Protein AF-A0A2E6T8H7-F1 (afdb_monomer_lite)

Secondary structure (DSSP, 8-state):
-----------------------EEEE-THHHHT-PPPSS-------EEEEESTTS-EEEEEEEEEE-TTT--EEEEEEEEEEETTEEEEEEEEEETTTTEEEEEEE-GGG-EEEES--SEE-EEEETT-EEEEEEEETTEEEEEEEEEEE--SSTTS-EEEEEEEE-TT--EEEEEEEEEETTTEEEEEEE-

Foldseek 3Di:
DDDDDDDDDDDDDPPPPPCPPFQKDFAEPCLQQLDAFDPDQDHDDDFHFDQFEPVSQKTKGDQDWDQDPPPRDTDTWIWMWGQDPVGIKIWTWDQADVNQATATQWIPPPNIKGKFRGHDGTGGIDTAQDKDWTWIDINNWIKIKIKTWPDDDNDNQDKTWIWIWIAGPVRHTDWIKIWITGRSRNTHDIDTD

pLDDT: mean 90.04, std 16.28, range [39.25, 98.81]

Radius of gyration: 22.39 Å; chains: 1; bounding box: 41×48×88 Å

Sequence (193 aa):
MGRSSVIILSLLILIFSNTNGFCERFIPLELFTGGEIRDDNEIRFTIANKVFGSKKRKKITGPENWTNPINGKNIKVYRRTRAGQSGLKTQLFTITNNGQCMGRVWDSRRGGKLIENGCKFPLGIWKKNEKRTFLGSSGGKPRKIEIKILKLGKKNNSKLIFNWKLYDASDKLIDNNDYTFSPGKAMSALIDR

Structure (mmCIF, N/CA/C/O backbone):
data_AF-A0A2E6T8H7-F1
#
_entry.id   AF-A0A2E6T8H7-F1
#
loop_
_atom_site.group_PDB
_atom_site.id
_atom_site.type_symbol
_atom_site.label_atom_id
_atom_site.label_alt_id
_atom_site.label_comp_id
_atom_site.label_asym_id
_atom_site.label_entity_id
_atom_site.label_seq_id
_atom_site.pdbx_PDB_ins_code
_atom_site.Cartn_x
_atom_site.Cartn_y
_atom_site.Cartn_z
_atom_site.occupancy
_atom_site.B_iso_or_equiv
_atom_site.auth_seq_id
_atom_site.auth_comp_id
_atom_site.auth_asym_id
_atom_site.auth_atom_id
_atom_site.pdbx_PDB_model_num
ATOM 1 N N . MET A 1 1 ? 24.353 -31.142 69.248 1.00 43.00 1 MET A N 1
ATOM 2 C CA . MET A 1 1 ? 24.244 -30.877 67.794 1.00 43.00 1 MET A CA 1
ATOM 3 C C . MET A 1 1 ? 22.807 -30.478 67.474 1.00 43.00 1 MET A C 1
ATOM 5 O O . MET A 1 1 ? 21.986 -31.338 67.187 1.00 43.00 1 MET A O 1
ATOM 9 N N . GLY A 1 2 ? 22.474 -29.192 67.621 1.00 39.25 2 GLY A N 1
ATOM 10 C CA . GLY A 1 2 ? 21.144 -28.657 67.306 1.00 39.25 2 GLY A CA 1
ATOM 11 C C . GLY A 1 2 ? 21.092 -28.197 65.851 1.00 39.25 2 GLY A C 1
ATOM 12 O O . GLY A 1 2 ? 21.969 -27.458 65.414 1.00 39.25 2 GLY A O 1
ATOM 13 N N . ARG A 1 3 ? 20.105 -28.674 65.086 1.00 42.69 3 ARG A N 1
ATOM 14 C CA . ARG A 1 3 ? 19.885 -28.280 63.689 1.00 42.69 3 ARG A CA 1
ATOM 15 C C . ARG A 1 3 ? 19.062 -26.991 63.648 1.00 42.69 3 ARG A C 1
ATOM 17 O O . ARG A 1 3 ? 17.872 -27.014 63.950 1.00 42.69 3 ARG A O 1
ATOM 24 N N . SER A 1 4 ? 19.689 -25.884 63.261 1.00 41.62 4 SER A N 1
ATOM 25 C CA . SER A 1 4 ? 18.999 -24.632 62.939 1.00 41.62 4 SER A CA 1
ATOM 26 C C . SER A 1 4 ? 18.234 -24.788 61.625 1.00 41.62 4 SER A C 1
ATOM 28 O O . SER A 1 4 ? 18.828 -25.077 60.588 1.00 41.62 4 SER A O 1
ATOM 30 N N . SER A 1 5 ? 16.916 -24.605 61.670 1.00 39.72 5 SER A N 1
ATOM 31 C CA . SER A 1 5 ? 16.069 -24.542 60.477 1.00 39.72 5 SER A CA 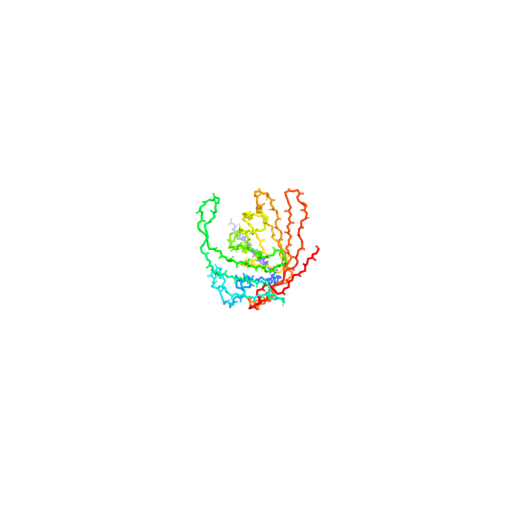1
ATOM 32 C C . SER A 1 5 ? 16.050 -23.103 59.966 1.00 39.72 5 SER A C 1
ATOM 34 O O . SER A 1 5 ? 15.558 -22.209 60.648 1.00 39.72 5 SER A O 1
ATOM 36 N N . VAL A 1 6 ? 16.616 -22.870 58.782 1.00 44.81 6 VAL A N 1
ATOM 37 C CA . VAL A 1 6 ? 16.554 -21.576 58.092 1.00 44.81 6 VAL A CA 1
ATOM 38 C C . VAL A 1 6 ? 15.246 -21.530 57.306 1.00 44.81 6 VAL A C 1
ATOM 40 O O . VAL A 1 6 ? 15.078 -22.256 56.330 1.00 44.81 6 VAL A O 1
ATOM 43 N N . ILE A 1 7 ? 14.306 -20.691 57.740 1.00 47.03 7 ILE A N 1
ATOM 44 C CA . ILE A 1 7 ? 13.083 -20.392 56.990 1.00 47.03 7 ILE A CA 1
ATOM 45 C C . ILE A 1 7 ? 13.432 -19.302 55.972 1.00 47.03 7 ILE A C 1
ATOM 47 O O . ILE A 1 7 ? 13.652 -18.149 56.338 1.00 47.03 7 ILE A O 1
ATOM 51 N N . ILE A 1 8 ? 13.507 -19.669 54.692 1.00 46.75 8 ILE A N 1
ATOM 52 C CA . ILE A 1 8 ? 13.651 -18.713 53.589 1.00 46.75 8 ILE A CA 1
ATOM 53 C C . ILE A 1 8 ? 12.249 -18.227 53.219 1.00 46.75 8 ILE A C 1
ATOM 55 O O . ILE A 1 8 ? 11.467 -18.952 52.608 1.00 46.75 8 ILE A O 1
ATOM 59 N N . LEU A 1 9 ? 11.924 -16.996 53.609 1.00 43.03 9 LEU A N 1
ATOM 60 C CA . LEU A 1 9 ? 10.699 -16.316 53.203 1.00 43.03 9 LEU A CA 1
ATOM 61 C C . LEU A 1 9 ? 10.886 -15.773 51.776 1.00 43.03 9 LEU A C 1
ATOM 63 O O . LEU A 1 9 ? 11.542 -14.754 51.564 1.00 43.03 9 LEU A O 1
ATOM 67 N N . SER A 1 10 ? 10.352 -16.478 50.780 1.00 43.06 10 SER A N 1
ATOM 68 C CA . SER A 1 10 ? 10.382 -16.039 49.382 1.00 43.06 10 SER A CA 1
ATOM 69 C C . SER A 1 10 ? 9.396 -14.887 49.162 1.00 43.06 10 SER A C 1
ATOM 71 O O . SER A 1 10 ? 8.182 -15.080 49.153 1.00 43.06 10 SER A O 1
ATOM 73 N N . LEU A 1 11 ? 9.926 -13.676 48.984 1.00 44.47 11 LEU A N 1
ATOM 74 C CA . LEU A 1 11 ? 9.161 -12.474 48.656 1.00 44.47 11 LEU A CA 1
ATOM 75 C C . LEU A 1 11 ? 8.687 -12.547 47.192 1.00 44.47 11 LEU A C 1
ATOM 77 O O . LEU A 1 11 ? 9.481 -12.406 46.262 1.00 44.47 11 LEU A O 1
ATOM 81 N N . LEU A 1 12 ? 7.391 -12.784 46.981 1.00 46.62 12 LEU A N 1
ATOM 82 C CA . LEU A 1 12 ? 6.775 -12.799 45.654 1.00 46.62 12 LEU A CA 1
ATOM 83 C C . LEU A 1 12 ? 6.566 -11.350 45.175 1.00 46.62 12 LEU A C 1
ATOM 85 O O . LEU A 1 12 ? 5.591 -10.694 45.537 1.00 46.62 12 LEU A O 1
ATOM 89 N N . ILE A 1 13 ? 7.497 -10.825 44.378 1.00 52.41 13 ILE A N 1
ATOM 90 C CA . ILE A 1 13 ? 7.350 -9.509 43.743 1.00 52.41 13 ILE A CA 1
ATOM 91 C C . ILE A 1 13 ? 6.376 -9.654 42.565 1.00 52.41 13 ILE A C 1
ATOM 93 O O . ILE A 1 13 ? 6.743 -10.113 41.484 1.00 52.41 13 ILE A O 1
ATOM 97 N N . LEU A 1 14 ? 5.118 -9.258 42.773 1.00 46.84 14 LEU A N 1
ATOM 98 C CA . LEU A 1 14 ? 4.142 -9.069 41.698 1.00 46.84 14 LEU A CA 1
ATOM 99 C C . LEU A 1 14 ? 4.540 -7.838 40.876 1.00 46.84 14 LEU A C 1
ATOM 101 O O . LEU A 1 14 ? 4.236 -6.698 41.228 1.00 46.84 14 LEU A O 1
ATOM 105 N N . ILE A 1 15 ? 5.234 -8.072 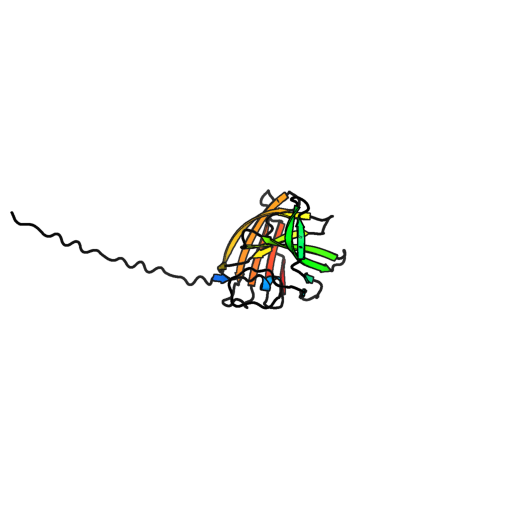39.762 1.00 51.34 15 ILE A N 1
ATOM 106 C CA . ILE A 1 15 ? 5.469 -7.055 38.737 1.00 51.34 15 ILE A CA 1
ATOM 107 C C . ILE A 1 15 ? 4.124 -6.788 38.055 1.00 51.34 15 ILE A C 1
ATOM 109 O O . ILE A 1 15 ? 3.725 -7.497 37.128 1.00 51.34 15 ILE A O 1
ATOM 113 N N . PHE A 1 16 ? 3.408 -5.759 38.508 1.00 47.19 16 PHE A N 1
ATOM 114 C CA . PHE A 1 16 ? 2.284 -5.207 37.760 1.00 47.19 16 PHE A CA 1
ATOM 115 C C . PHE A 1 16 ? 2.830 -4.644 36.448 1.00 47.19 16 PHE A C 1
ATOM 117 O O . PHE A 1 16 ? 3.368 -3.538 36.387 1.00 47.19 16 PHE A O 1
ATOM 124 N N . SER A 1 17 ? 2.711 -5.430 35.380 1.00 45.16 17 SER A N 1
ATOM 125 C CA . SER A 1 17 ? 2.883 -4.917 34.030 1.00 45.16 17 SER A CA 1
ATOM 126 C C . SER A 1 17 ? 1.811 -3.854 33.822 1.00 45.16 17 SER A C 1
ATOM 128 O O . SER A 1 17 ? 0.634 -4.175 33.679 1.00 45.16 17 SER A O 1
ATOM 130 N N . ASN A 1 18 ? 2.212 -2.583 33.827 1.00 42.91 18 ASN A N 1
ATOM 131 C CA . ASN A 1 18 ? 1.390 -1.490 33.329 1.00 42.91 18 ASN A CA 1
ATOM 132 C C . ASN A 1 18 ? 1.110 -1.764 31.847 1.00 42.91 18 ASN A C 1
ATOM 134 O O . ASN A 1 18 ? 1.843 -1.313 30.964 1.00 42.91 18 ASN A O 1
ATOM 138 N N . THR A 1 19 ? 0.048 -2.513 31.552 1.00 46.41 19 THR A N 1
ATOM 139 C CA . THR A 1 19 ? -0.520 -2.585 30.211 1.00 46.41 19 THR A CA 1
ATOM 140 C C . THR A 1 19 ? -1.206 -1.251 29.954 1.00 46.41 19 THR A C 1
ATOM 142 O O . THR A 1 19 ? -2.430 -1.136 29.994 1.00 46.41 19 THR A O 1
ATOM 145 N N . ASN A 1 20 ? -0.412 -0.209 29.699 1.00 49.38 20 ASN A N 1
ATOM 146 C CA . ASN A 1 20 ? -0.898 0.939 28.952 1.00 49.38 20 ASN A CA 1
ATOM 147 C C . ASN A 1 20 ? -1.527 0.357 27.689 1.00 49.38 20 ASN A C 1
ATOM 149 O O . ASN A 1 20 ? -0.820 -0.241 26.881 1.00 49.38 20 ASN A O 1
ATOM 153 N N . GLY A 1 21 ? -2.857 0.425 27.593 1.00 49.41 21 GLY A N 1
ATOM 154 C CA . GLY A 1 21 ? -3.648 -0.228 26.558 1.00 49.41 21 GLY A CA 1
ATOM 155 C C . GLY A 1 21 ? -3.260 0.281 25.178 1.00 49.41 21 GLY A C 1
ATOM 156 O O . GLY A 1 21 ? -3.877 1.201 24.637 1.00 49.41 21 GLY A O 1
ATOM 157 N N . PHE A 1 22 ? -2.212 -0.300 24.601 1.00 57.53 22 PHE A N 1
ATOM 158 C CA . PHE A 1 22 ? -1.834 -0.068 23.226 1.00 57.53 22 PHE A CA 1
ATOM 159 C C . PHE A 1 22 ? -2.970 -0.622 22.380 1.00 57.53 22 PHE A C 1
ATOM 161 O O . PHE A 1 22 ? -3.138 -1.829 22.249 1.00 57.53 22 PHE A O 1
ATOM 168 N N . CYS A 1 23 ? -3.792 0.284 21.850 1.00 80.00 23 CYS A N 1
ATOM 169 C CA . CYS A 1 23 ? -4.832 -0.052 20.894 1.00 80.00 23 CYS A CA 1
ATOM 170 C C . CYS A 1 23 ? -4.133 -0.538 19.622 1.00 80.00 23 CYS A C 1
ATOM 172 O O . CYS A 1 23 ? -3.717 0.265 18.778 1.00 80.00 23 CYS A O 1
ATOM 174 N N . GLU A 1 24 ? -3.926 -1.847 19.560 1.00 92.31 24 GLU A N 1
ATOM 175 C CA . GLU A 1 24 ? -3.542 -2.574 18.368 1.00 92.31 24 GLU A CA 1
ATOM 176 C C . GLU A 1 24 ? -4.785 -3.063 17.638 1.00 92.31 24 GLU A C 1
ATOM 178 O O . GLU A 1 24 ? -5.858 -3.217 18.224 1.00 92.31 24 GLU A O 1
ATOM 183 N N . ARG A 1 25 ? -4.664 -3.221 16.326 1.00 94.69 25 ARG A N 1
ATOM 184 C CA . ARG A 1 25 ? -5.767 -3.651 15.476 1.00 94.69 25 ARG A CA 1
ATOM 185 C C . ARG A 1 25 ? -5.220 -4.309 14.226 1.00 94.69 25 ARG A C 1
ATOM 187 O O . ARG A 1 25 ? -4.257 -3.815 13.635 1.00 94.69 25 ARG A O 1
ATOM 194 N N . PHE A 1 26 ? -5.901 -5.355 13.784 1.00 96.62 26 PHE A N 1
ATOM 195 C CA . PHE A 1 26 ? -5.715 -5.907 12.456 1.00 96.62 26 PHE A CA 1
ATOM 196 C C . PHE A 1 26 ? -6.204 -4.926 11.381 1.00 96.62 26 PHE A C 1
ATOM 198 O O . PHE A 1 26 ? -7.322 -4.411 11.427 1.00 96.62 26 PHE A O 1
ATOM 205 N N . ILE A 1 27 ? -5.346 -4.629 10.410 1.00 97.75 27 ILE A N 1
ATOM 206 C CA . ILE A 1 27 ? -5.675 -3.829 9.236 1.00 97.75 27 ILE A CA 1
ATOM 207 C C . ILE A 1 27 ? -5.963 -4.800 8.084 1.00 97.75 27 ILE A C 1
ATOM 209 O O . ILE A 1 27 ? -5.016 -5.350 7.508 1.00 97.75 27 ILE A O 1
ATOM 213 N N . PRO A 1 28 ? -7.246 -5.014 7.738 1.00 97.38 28 PRO A N 1
ATOM 214 C CA . PRO A 1 28 ? -7.629 -5.954 6.696 1.00 97.38 28 PRO A CA 1
ATOM 215 C C . PRO A 1 28 ? -7.282 -5.430 5.301 1.00 97.38 28 PRO A C 1
ATOM 217 O O . PRO A 1 28 ? -7.260 -4.221 5.039 1.00 97.38 28 PRO A O 1
ATOM 220 N N . LEU A 1 29 ? -7.080 -6.364 4.374 1.00 97.88 29 LEU A N 1
ATOM 221 C CA . LEU A 1 29 ? -6.849 -6.082 2.958 1.00 97.88 29 LEU A CA 1
ATOM 222 C C . LEU A 1 29 ? -8.028 -5.320 2.334 1.00 97.88 29 LEU A C 1
ATOM 224 O O . LEU A 1 29 ? -7.849 -4.468 1.462 1.00 97.88 29 LEU A O 1
ATOM 228 N N . GLU A 1 30 ? -9.232 -5.575 2.832 1.00 97.94 30 GLU A N 1
ATOM 229 C CA . GLU A 1 30 ? -10.494 -5.018 2.366 1.00 97.94 30 GLU A CA 1
ATOM 230 C C . GLU A 1 30 ? -10.596 -3.506 2.586 1.00 97.94 30 GLU A C 1
ATOM 232 O O . GLU A 1 30 ? -11.281 -2.816 1.828 1.00 97.94 30 GLU A O 1
ATOM 237 N N . LEU A 1 31 ? -9.835 -2.936 3.530 1.00 97.56 31 LEU A N 1
ATOM 238 C CA . LEU A 1 31 ? -9.699 -1.481 3.624 1.00 97.56 31 LEU A CA 1
ATOM 239 C C . LEU A 1 31 ? -8.995 -0.892 2.398 1.00 97.56 31 LEU A C 1
ATOM 241 O O . LEU A 1 31 ? -9.343 0.213 1.985 1.00 97.56 31 LEU A O 1
ATOM 245 N N . PHE A 1 32 ? -8.036 -1.605 1.800 1.00 98.19 32 PHE A N 1
ATOM 246 C CA . PHE A 1 32 ? -7.346 -1.162 0.588 1.00 98.19 32 PHE A CA 1
ATOM 247 C C . PHE A 1 32 ? -8.214 -1.329 -0.663 1.00 98.19 32 PHE A C 1
ATOM 249 O O . PHE A 1 32 ? -8.241 -0.431 -1.508 1.00 98.19 32 PHE A O 1
ATOM 256 N N . THR A 1 33 ? -8.923 -2.455 -0.785 1.00 98.12 33 THR A N 1
ATOM 257 C CA . THR A 1 33 ? -9.751 -2.771 -1.964 1.00 98.12 33 THR A CA 1
ATOM 258 C C . THR A 1 33 ? -11.129 -2.115 -1.931 1.00 98.12 33 THR A C 1
ATOM 260 O O . THR A 1 33 ? -11.727 -1.881 -2.981 1.00 98.12 33 THR A O 1
ATOM 263 N N . GLY A 1 34 ? -11.617 -1.760 -0.740 1.00 97.00 34 GLY A N 1
ATOM 264 C CA . GLY A 1 34 ? -12.980 -1.287 -0.521 1.00 97.00 34 GLY A CA 1
ATOM 265 C C . GLY A 1 34 ? -14.022 -2.407 -0.492 1.00 97.00 34 GLY A C 1
ATOM 266 O O . GLY A 1 34 ? -15.196 -2.102 -0.700 1.00 97.00 34 GLY A O 1
ATOM 267 N N . GLY A 1 35 ? -13.597 -3.656 -0.276 1.00 96.44 35 GLY A N 1
ATOM 268 C CA . GLY A 1 35 ? -14.478 -4.804 -0.059 1.00 96.44 35 GLY A CA 1
ATOM 269 C C . GLY A 1 35 ? -15.135 -4.802 1.326 1.00 96.44 35 GLY A C 1
ATOM 270 O O . GLY A 1 35 ? -14.891 -3.914 2.151 1.00 96.44 35 GLY A O 1
ATOM 271 N N . GLU A 1 36 ? -15.977 -5.803 1.570 1.00 95.81 36 GLU A N 1
ATOM 272 C CA . GLU A 1 36 ? -16.615 -6.023 2.870 1.00 95.81 36 GLU A CA 1
ATOM 273 C C . GLU A 1 36 ? -15.601 -6.541 3.888 1.00 95.81 36 GLU A C 1
ATOM 275 O O . GLU A 1 36 ? -14.908 -7.527 3.653 1.00 95.81 36 GLU A O 1
ATOM 280 N N . ILE A 1 37 ? -15.492 -5.851 5.022 1.00 95.25 37 ILE A N 1
ATOM 281 C CA . ILE A 1 37 ? -14.541 -6.216 6.071 1.00 95.25 37 ILE A CA 1
ATOM 282 C C . ILE A 1 37 ? -15.102 -7.398 6.851 1.00 95.25 37 ILE A C 1
ATOM 284 O O . ILE A 1 37 ? -16.207 -7.321 7.383 1.00 95.25 37 ILE A O 1
ATOM 288 N N . ARG A 1 38 ? -14.302 -8.457 6.938 1.00 93.81 38 ARG A N 1
ATOM 289 C CA . ARG A 1 38 ? -14.615 -9.670 7.690 1.00 93.81 38 ARG A CA 1
ATOM 290 C C . ARG A 1 38 ? -14.237 -9.528 9.162 1.00 93.81 38 ARG A C 1
ATOM 292 O O . ARG A 1 38 ? -13.467 -8.638 9.531 1.00 93.81 38 ARG A O 1
ATOM 299 N N . ASP A 1 39 ? -14.745 -10.447 9.972 1.00 90.25 39 ASP A N 1
ATOM 300 C CA . ASP A 1 39 ? -14.480 -10.514 11.414 1.00 90.25 39 ASP A CA 1
ATOM 301 C C . ASP A 1 39 ? -13.327 -11.470 11.782 1.00 90.25 39 ASP A C 1
ATOM 303 O O . ASP A 1 39 ? -13.247 -11.982 12.891 1.00 90.25 39 ASP A O 1
ATOM 307 N N . ASP A 1 40 ? -12.421 -11.726 10.834 1.00 92.81 40 ASP A N 1
ATOM 308 C CA . ASP A 1 40 ? -11.211 -12.527 11.037 1.00 92.81 40 ASP A CA 1
ATOM 309 C C . ASP A 1 40 ? -9.937 -11.669 10.932 1.00 92.81 40 ASP A C 1
ATOM 311 O O . ASP A 1 40 ? -9.961 -10.526 10.466 1.00 92.81 40 ASP A O 1
ATOM 315 N N . ASN A 1 41 ? -8.808 -12.242 11.360 1.00 94.00 41 ASN A N 1
ATOM 316 C CA . ASN A 1 41 ? -7.478 -11.632 11.269 1.00 94.00 41 ASN A CA 1
ATOM 317 C C . ASN A 1 41 ? -6.623 -12.293 10.176 1.00 94.00 41 ASN A C 1
ATOM 319 O O . ASN A 1 41 ? -5.417 -12.484 10.341 1.00 94.00 41 ASN A O 1
ATOM 323 N N . GLU A 1 42 ? -7.245 -12.669 9.057 1.00 95.94 42 GLU A N 1
ATOM 324 C CA . GLU A 1 42 ? -6.565 -13.332 7.948 1.00 95.94 42 GLU A CA 1
ATOM 325 C C . GLU A 1 42 ? -6.349 -12.374 6.769 1.00 95.94 42 GLU A C 1
ATOM 327 O O . GLU A 1 42 ? -7.252 -11.660 6.323 1.00 95.94 42 GLU A O 1
ATOM 332 N N . ILE A 1 43 ? -5.146 -12.379 6.196 1.00 96.38 43 ILE A N 1
ATOM 333 C CA . ILE A 1 43 ? -4.893 -11.693 4.929 1.00 96.38 43 ILE A CA 1
ATOM 334 C C . ILE A 1 43 ? -5.104 -12.693 3.796 1.00 96.38 43 ILE A C 1
ATOM 336 O O . ILE A 1 43 ? -4.215 -13.478 3.475 1.00 96.38 43 ILE A O 1
ATOM 340 N N . ARG A 1 44 ? -6.257 -12.603 3.134 1.00 94.69 44 ARG A N 1
ATOM 341 C CA . ARG A 1 44 ? -6.576 -13.386 1.936 1.00 94.69 44 ARG A CA 1
ATOM 342 C C . ARG A 1 44 ? -7.020 -12.483 0.800 1.00 94.69 44 ARG A C 1
ATOM 344 O O . ARG A 1 44 ? -7.585 -11.410 1.009 1.00 94.69 44 ARG A O 1
ATOM 351 N N . PHE A 1 45 ? -6.723 -12.904 -0.424 1.00 97.44 45 PHE A N 1
ATOM 352 C CA . PHE A 1 45 ? -7.178 -12.183 -1.603 1.00 97.44 45 PHE A CA 1
ATOM 353 C C . PHE A 1 45 ? -8.692 -12.351 -1.763 1.00 97.44 45 PHE A C 1
ATOM 355 O O . PHE A 1 45 ? -9.181 -13.471 -1.887 1.00 97.44 45 PHE A O 1
ATOM 362 N N . THR A 1 46 ? -9.413 -11.236 -1.805 1.00 95.69 46 THR A N 1
ATOM 363 C CA . THR A 1 46 ? -10.857 -11.158 -2.030 1.00 95.69 46 THR A CA 1
ATOM 364 C C . THR A 1 46 ? -11.137 -10.412 -3.326 1.00 95.69 46 THR A C 1
ATOM 366 O O . THR A 1 46 ? -10.348 -9.571 -3.756 1.00 95.69 46 THR A O 1
ATOM 369 N N . ILE A 1 47 ? -12.250 -10.725 -3.990 1.00 97.44 47 ILE A N 1
ATOM 370 C CA . ILE A 1 47 ? -12.599 -10.046 -5.238 1.00 97.44 47 ILE A CA 1
ATOM 371 C C . ILE A 1 47 ? -12.779 -8.545 -4.981 1.00 97.44 47 ILE A C 1
ATOM 373 O O . ILE A 1 47 ? -13.475 -8.118 -4.062 1.00 97.44 47 ILE A O 1
ATOM 377 N N . ALA A 1 48 ? -12.164 -7.738 -5.837 1.00 98.00 48 ALA A N 1
ATOM 378 C CA . ALA A 1 48 ? -12.308 -6.300 -5.881 1.00 98.00 48 ALA A CA 1
ATOM 379 C C . ALA A 1 48 ? -12.818 -5.888 -7.262 1.00 98.00 48 ALA A C 1
ATOM 381 O O . ALA A 1 48 ? -12.286 -6.301 -8.290 1.00 98.00 48 ALA A O 1
ATOM 382 N N . ASN A 1 49 ? -13.823 -5.018 -7.282 1.00 97.94 49 ASN A N 1
ATOM 383 C CA . ASN A 1 49 ? -14.244 -4.275 -8.465 1.00 97.94 49 ASN A CA 1
ATOM 384 C C . ASN A 1 49 ? -14.861 -2.955 -8.000 1.00 97.94 49 ASN A C 1
ATOM 386 O O . ASN A 1 49 ? -16.070 -2.839 -7.814 1.00 97.94 49 ASN A O 1
ATOM 390 N N . LYS A 1 50 ? -14.010 -1.966 -7.724 1.00 97.81 50 LYS A N 1
ATOM 391 C CA . LYS A 1 50 ? -14.436 -0.729 -7.065 1.00 97.81 50 LYS A CA 1
ATOM 392 C C . LYS A 1 50 ? -13.904 0.497 -7.777 1.00 97.81 50 LYS A C 1
ATOM 394 O O . LYS A 1 50 ? -12.696 0.649 -7.943 1.00 97.81 50 LYS A O 1
ATOM 399 N N . VAL A 1 51 ? -14.804 1.415 -8.119 1.00 98.12 51 VAL A N 1
ATOM 400 C CA . VAL A 1 51 ? -14.466 2.802 -8.459 1.00 98.12 51 VAL A CA 1
ATOM 401 C C . VAL A 1 51 ? -14.484 3.641 -7.181 1.00 98.12 51 VAL A C 1
ATOM 403 O O . VAL A 1 51 ? -15.409 3.529 -6.376 1.00 98.12 51 VAL A O 1
ATOM 406 N N . PHE A 1 52 ? -13.460 4.466 -6.966 1.00 97.12 52 PHE A N 1
ATOM 407 C CA . PHE A 1 52 ? -13.284 5.212 -5.719 1.00 97.12 52 PHE A CA 1
ATOM 408 C C . PHE A 1 52 ? -12.593 6.576 -5.895 1.00 97.12 52 PHE A C 1
ATOM 410 O O . PHE A 1 52 ? -12.101 6.948 -6.967 1.00 97.12 52 PHE A O 1
ATOM 417 N N . GLY A 1 53 ? -12.548 7.327 -4.789 1.00 93.38 53 GLY A N 1
ATOM 418 C CA . GLY A 1 53 ? -12.087 8.714 -4.720 1.00 93.38 53 GLY A CA 1
ATOM 419 C C . GLY A 1 53 ? -13.161 9.719 -5.150 1.00 93.38 53 GLY A C 1
ATOM 420 O O . GLY A 1 53 ? -14.046 9.393 -5.935 1.00 93.38 53 GLY A O 1
ATOM 421 N N . SER A 1 54 ? -13.061 10.961 -4.667 1.00 90.69 54 SER A N 1
ATOM 422 C CA . SER A 1 54 ? -14.073 12.014 -4.884 1.00 90.69 54 SER A CA 1
ATOM 423 C C . SER A 1 54 ? -14.412 12.250 -6.358 1.00 90.69 54 SER A C 1
ATOM 425 O O . SER A 1 54 ? -15.574 12.359 -6.720 1.00 90.69 54 SER A O 1
ATOM 427 N N . LYS A 1 55 ? -13.398 12.248 -7.232 1.00 92.25 55 LYS A N 1
ATOM 428 C CA . LYS A 1 55 ? -13.569 12.439 -8.682 1.00 92.25 55 LYS A CA 1
ATOM 429 C C . LYS A 1 55 ? -13.953 11.158 -9.445 1.00 92.25 55 LYS A C 1
ATOM 431 O O . LYS A 1 55 ? -13.976 11.195 -10.667 1.00 92.25 55 LYS A O 1
ATOM 436 N N . LYS A 1 56 ? -14.135 10.015 -8.765 1.00 94.06 56 LYS A N 1
ATOM 437 C CA . LYS A 1 56 ? -14.416 8.687 -9.359 1.00 94.06 56 LYS A CA 1
ATOM 438 C C . LYS A 1 56 ? -13.463 8.267 -10.497 1.00 94.06 56 LYS A C 1
ATOM 440 O O . LYS A 1 56 ? -13.822 7.496 -11.375 1.00 94.06 56 LYS A O 1
ATOM 445 N N . ARG A 1 57 ? -12.212 8.752 -10.480 1.00 95.56 57 ARG A N 1
ATOM 446 C CA . ARG A 1 57 ? -11.201 8.469 -11.526 1.00 95.56 57 ARG A CA 1
ATOM 447 C C . ARG A 1 57 ? -10.306 7.275 -11.222 1.00 95.56 57 ARG A C 1
ATOM 449 O O . ARG A 1 57 ? -9.385 7.016 -11.991 1.00 95.56 57 ARG A O 1
ATOM 456 N N . LYS A 1 58 ? -10.475 6.630 -10.067 1.00 97.31 58 LYS A N 1
ATOM 457 C CA . LYS A 1 58 ? -9.636 5.512 -9.627 1.00 97.31 58 LYS A CA 1
ATOM 458 C C . LYS A 1 58 ? -10.479 4.249 -9.616 1.00 97.31 58 LYS A C 1
ATOM 460 O O . LYS A 1 58 ? -11.593 4.292 -9.104 1.00 97.31 58 LYS A O 1
ATOM 465 N N . LYS A 1 59 ? -9.946 3.150 -10.141 1.00 98.19 59 LYS A N 1
ATOM 466 C CA . LYS A 1 59 ? -10.584 1.831 -10.089 1.00 98.19 59 LYS A CA 1
ATOM 467 C C . LYS A 1 59 ? -9.593 0.810 -9.550 1.00 98.19 59 LYS A C 1
ATOM 469 O O . LYS A 1 59 ? -8.409 0.909 -9.857 1.00 98.19 59 LYS A O 1
ATOM 474 N N . ILE A 1 60 ? -10.058 -0.131 -8.740 1.00 98.56 60 ILE A N 1
ATOM 475 C CA . ILE A 1 60 ? -9.302 -1.318 -8.339 1.00 98.56 60 ILE A CA 1
ATOM 476 C C . ILE A 1 60 ? -10.073 -2.573 -8.746 1.00 98.56 60 ILE A C 1
ATOM 478 O O . ILE A 1 60 ? -11.282 -2.652 -8.519 1.00 98.56 60 ILE A O 1
ATOM 482 N N . THR A 1 61 ? -9.376 -3.512 -9.379 1.00 98.69 61 THR A N 1
ATOM 483 C CA . THR A 1 61 ? -9.889 -4.817 -9.810 1.00 98.69 61 THR A CA 1
ATOM 484 C C . THR A 1 61 ? -8.930 -5.938 -9.419 1.00 98.69 61 THR A C 1
ATOM 486 O O . THR A 1 61 ? -7.737 -5.689 -9.241 1.00 98.69 61 THR A O 1
ATOM 489 N N . GLY A 1 62 ? -9.428 -7.166 -9.307 1.00 98.12 62 GLY A N 1
ATOM 490 C CA . GLY A 1 62 ? -8.624 -8.366 -9.050 1.00 98.12 62 GLY A CA 1
ATOM 491 C C . GLY A 1 62 ? -9.173 -9.195 -7.884 1.00 98.12 62 GLY A C 1
ATOM 492 O O . GLY A 1 62 ? -10.311 -8.961 -7.485 1.00 98.12 62 GLY A O 1
ATOM 493 N N . PRO A 1 63 ? -8.388 -10.127 -7.319 1.00 98.19 63 PRO A N 1
ATOM 494 C CA . PRO A 1 63 ? -7.056 -10.521 -7.772 1.00 98.19 63 PRO A CA 1
ATOM 495 C C . PRO A 1 63 ? -7.062 -11.101 -9.194 1.00 98.19 63 PRO A C 1
ATOM 497 O O . PRO A 1 63 ? -8.012 -11.758 -9.600 1.00 98.19 63 PRO A O 1
ATOM 500 N N . GLU A 1 64 ? -5.979 -10.894 -9.931 1.00 97.88 64 GLU A N 1
ATOM 501 C CA . GLU A 1 64 ? -5.654 -11.598 -11.177 1.00 97.88 64 GLU A CA 1
ATOM 502 C C . GLU A 1 64 ? -4.269 -12.249 -11.036 1.00 97.88 64 GLU A C 1
ATOM 504 O O . GLU A 1 64 ? -3.446 -11.787 -10.239 1.00 97.88 64 GLU A O 1
ATOM 509 N N . ASN A 1 65 ? -4.004 -13.321 -11.783 1.00 98.19 65 ASN A N 1
ATOM 510 C CA . ASN A 1 65 ? -2.664 -13.902 -11.856 1.00 98.19 65 ASN A CA 1
ATOM 511 C C . ASN A 1 65 ? -1.764 -13.004 -12.713 1.00 98.19 65 ASN A C 1
ATOM 513 O O . ASN A 1 65 ? -2.175 -12.526 -13.770 1.00 98.19 65 ASN A O 1
ATOM 517 N N . TRP A 1 66 ? -0.533 -12.788 -12.265 1.00 97.75 66 TRP A N 1
ATOM 518 C CA . TRP A 1 66 ? 0.461 -11.997 -12.975 1.00 97.75 66 TRP A CA 1
ATOM 519 C C . TRP A 1 66 ? 1.833 -12.645 -12.854 1.00 97.75 66 TRP A C 1
ATOM 521 O O . TRP A 1 66 ? 2.310 -12.927 -11.754 1.00 97.75 66 TRP A O 1
ATOM 531 N N . THR A 1 67 ? 2.478 -12.842 -13.998 1.00 96.88 67 THR A N 1
ATOM 532 C CA . THR A 1 67 ? 3.847 -13.343 -14.072 1.00 96.88 67 THR A CA 1
ATOM 533 C C . THR A 1 67 ? 4.810 -12.172 -13.980 1.00 96.88 67 THR A C 1
ATOM 535 O O . THR A 1 67 ? 4.781 -11.265 -14.815 1.00 96.88 67 THR A O 1
ATOM 538 N N . ASN A 1 68 ? 5.673 -12.189 -12.969 1.00 90.75 68 ASN A N 1
ATOM 539 C CA . ASN A 1 68 ? 6.743 -11.214 -12.860 1.00 90.75 68 ASN A CA 1
ATOM 540 C C . ASN A 1 68 ? 7.737 -11.404 -14.021 1.00 90.75 68 ASN A C 1
ATOM 542 O O . ASN A 1 68 ? 8.323 -12.480 -14.136 1.00 90.75 68 ASN A O 1
ATOM 546 N N . PRO A 1 69 ? 7.966 -10.381 -14.864 1.00 89.81 69 PRO A N 1
ATOM 547 C CA . PRO A 1 69 ? 8.796 -10.523 -16.057 1.00 89.81 69 PRO A CA 1
ATOM 548 C C . PRO A 1 69 ? 10.295 -10.678 -15.753 1.00 89.81 69 PRO A C 1
ATOM 550 O O . PRO A 1 69 ? 11.035 -11.054 -16.649 1.00 89.81 69 PRO A O 1
ATOM 553 N N . ILE A 1 70 ? 10.757 -10.394 -14.526 1.00 83.00 70 ILE A N 1
ATOM 554 C CA . ILE A 1 70 ? 12.170 -10.572 -14.147 1.00 83.00 70 ILE A CA 1
ATOM 555 C C . ILE A 1 70 ? 12.448 -12.012 -13.727 1.00 83.00 70 ILE A C 1
ATOM 557 O O . ILE A 1 70 ? 13.415 -12.608 -14.181 1.00 83.00 70 ILE A O 1
ATOM 561 N N . ASN A 1 71 ? 11.632 -12.560 -12.825 1.00 88.25 71 ASN A N 1
ATOM 562 C CA . ASN A 1 71 ? 11.925 -13.844 -12.179 1.00 88.25 71 ASN A CA 1
ATOM 563 C C . ASN A 1 71 ? 10.942 -14.963 -12.545 1.00 88.25 71 ASN A C 1
ATOM 565 O O . ASN A 1 71 ? 11.011 -16.043 -11.967 1.00 88.25 71 ASN A O 1
ATOM 569 N N . GLY A 1 72 ? 9.993 -14.704 -13.447 1.00 93.69 72 GLY A N 1
ATOM 570 C CA . GLY A 1 72 ? 9.008 -15.683 -13.911 1.00 93.69 72 GLY A CA 1
ATOM 571 C C . GLY A 1 72 ? 7.977 -16.109 -12.860 1.00 93.69 72 GLY A C 1
ATOM 572 O O . GLY A 1 72 ? 7.113 -16.934 -13.151 1.00 93.69 72 GLY A O 1
ATOM 573 N N . LYS A 1 73 ? 8.019 -15.563 -11.637 1.00 94.00 73 LYS A N 1
ATOM 574 C CA . LYS A 1 73 ? 7.115 -15.977 -10.561 1.00 94.00 73 LYS A CA 1
ATOM 575 C C . LYS A 1 73 ? 5.690 -15.520 -10.853 1.00 94.00 73 LYS A C 1
ATOM 577 O O . LYS A 1 73 ? 5.441 -14.326 -11.027 1.00 94.00 73 LYS A O 1
ATOM 582 N N . ASN A 1 74 ? 4.749 -16.458 -10.820 1.00 96.81 74 ASN A N 1
ATOM 583 C CA . ASN A 1 74 ? 3.325 -16.154 -10.872 1.00 96.81 74 ASN A CA 1
ATOM 584 C C . ASN A 1 74 ? 2.824 -15.749 -9.478 1.00 96.81 74 ASN A C 1
ATOM 586 O O . ASN A 1 74 ? 3.005 -16.480 -8.500 1.00 96.81 74 ASN A O 1
ATOM 590 N N . ILE A 1 75 ? 2.230 -14.564 -9.376 1.00 96.62 75 ILE A N 1
ATOM 591 C CA . ILE A 1 75 ? 1.669 -14.020 -8.140 1.00 96.62 75 ILE A CA 1
ATOM 592 C C . ILE A 1 75 ? 0.277 -13.443 -8.390 1.00 96.62 75 ILE A C 1
ATOM 594 O O . ILE A 1 75 ? -0.032 -12.964 -9.479 1.00 96.62 75 ILE A O 1
ATOM 598 N N . LYS A 1 76 ? -0.559 -13.421 -7.350 1.00 98.31 76 LYS A N 1
ATOM 599 C CA . LYS A 1 76 ? -1.840 -12.709 -7.394 1.00 98.31 76 LYS A CA 1
ATOM 600 C C . LYS A 1 76 ? -1.620 -11.212 -7.214 1.00 98.31 76 LYS A C 1
ATOM 602 O O . LYS A 1 76 ? -0.905 -10.794 -6.300 1.00 98.31 76 LYS A O 1
ATOM 607 N N . VAL A 1 77 ? -2.263 -10.400 -8.047 1.00 98.69 77 VAL A N 1
ATOM 608 C CA . VAL A 1 77 ? -2.190 -8.936 -7.977 1.00 98.69 77 VAL A CA 1
ATOM 609 C C . VAL A 1 77 ? -3.568 -8.289 -8.073 1.00 98.69 77 VAL A C 1
ATOM 611 O O . VAL A 1 77 ? -4.465 -8.791 -8.739 1.00 98.69 77 VAL A O 1
ATOM 614 N N . TYR A 1 78 ? -3.726 -7.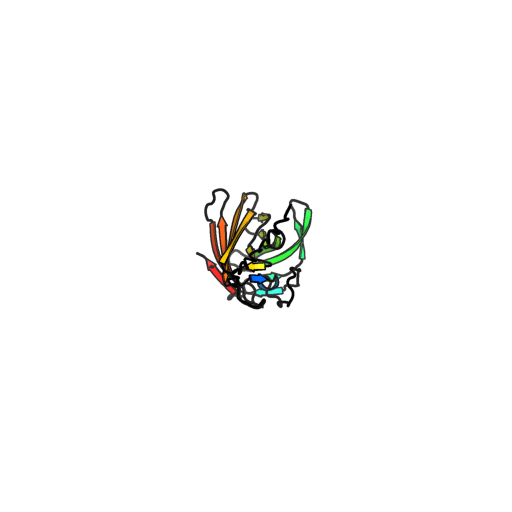126 -7.449 1.00 98.81 78 TYR A N 1
ATOM 615 C CA . TYR A 1 78 ? -4.786 -6.178 -7.765 1.00 98.81 78 TYR A CA 1
ATOM 616 C C . TYR A 1 78 ? -4.286 -5.154 -8.769 1.00 98.81 78 TYR A C 1
ATOM 618 O O . TYR A 1 78 ? -3.239 -4.528 -8.580 1.00 98.81 78 TYR A O 1
ATOM 626 N N . ARG A 1 79 ? -5.093 -4.895 -9.789 1.00 98.69 79 ARG A N 1
ATOM 627 C CA . ARG A 1 79 ? -4.872 -3.824 -10.749 1.00 98.69 79 ARG A CA 1
ATOM 628 C C . ARG A 1 79 ? -5.583 -2.571 -10.280 1.00 98.69 79 ARG A C 1
ATOM 630 O O . ARG A 1 79 ? -6.800 -2.545 -10.137 1.00 98.69 79 ARG A O 1
ATOM 637 N N . ARG A 1 80 ? -4.828 -1.496 -10.080 1.00 98.19 80 ARG A N 1
ATOM 638 C CA . ARG A 1 80 ? -5.363 -0.164 -9.811 1.00 98.19 80 ARG A CA 1
ATOM 639 C C . ARG A 1 80 ? -5.124 0.746 -11.001 1.00 98.19 80 ARG A C 1
ATOM 641 O O . ARG A 1 80 ? -3.978 0.959 -11.390 1.00 98.19 80 ARG A O 1
ATOM 648 N N . THR A 1 81 ? -6.181 1.358 -11.514 1.00 97.62 81 THR A N 1
ATOM 649 C CA . THR A 1 81 ? -6.087 2.370 -12.565 1.00 97.62 81 THR A CA 1
ATOM 650 C C . THR A 1 81 ? -6.441 3.757 -12.041 1.00 97.62 81 THR A C 1
ATOM 652 O O . THR A 1 81 ? -7.189 3.913 -11.072 1.00 97.62 81 THR A O 1
ATOM 655 N N . ARG A 1 82 ? -5.874 4.793 -12.664 1.00 95.62 82 ARG A N 1
ATOM 656 C CA . ARG A 1 82 ? -6.260 6.192 -12.467 1.00 95.62 82 ARG A CA 1
ATOM 657 C C . ARG A 1 82 ? -6.310 6.906 -13.811 1.00 95.62 82 ARG A C 1
ATOM 659 O O . ARG A 1 82 ? -5.261 7.119 -14.417 1.00 95.62 82 ARG A O 1
ATOM 666 N N . ALA A 1 83 ? -7.495 7.352 -14.210 1.00 93.69 83 ALA A N 1
ATOM 667 C CA . ALA A 1 83 ? -7.657 8.237 -15.358 1.00 93.69 83 ALA A CA 1
ATOM 668 C C . ALA A 1 83 ? -7.117 9.643 -15.031 1.00 93.69 83 ALA A C 1
ATOM 670 O O . ALA A 1 83 ? -7.411 10.220 -13.974 1.00 93.69 83 ALA A O 1
ATOM 671 N N . GLY A 1 84 ? -6.293 10.190 -15.921 1.00 87.81 84 GLY A N 1
ATOM 672 C CA . GLY A 1 84 ? -5.762 11.549 -15.845 1.00 87.81 84 GLY A CA 1
ATOM 673 C C . GLY A 1 84 ? -5.626 12.169 -17.233 1.00 87.81 84 GLY A C 1
ATOM 674 O O . GLY A 1 84 ? -5.933 11.520 -18.223 1.00 87.81 84 GLY A O 1
ATOM 675 N N . GLN A 1 85 ? -5.154 13.418 -17.292 1.00 83.94 85 GLN A N 1
ATOM 676 C CA . GLN A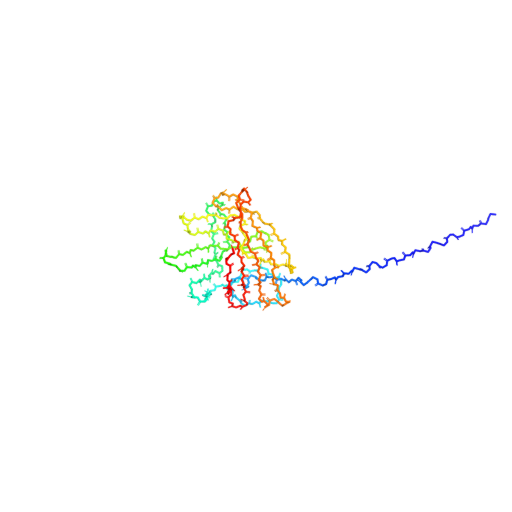 1 85 ? -4.952 14.137 -18.559 1.00 83.94 85 GLN A CA 1
ATOM 677 C C . GLN A 1 85 ? -3.963 13.408 -19.479 1.00 83.94 85 GLN A C 1
ATOM 679 O O . GLN A 1 85 ? -4.233 13.230 -20.654 1.00 83.94 85 GLN A O 1
ATOM 684 N N . SER A 1 86 ? -2.862 12.895 -18.925 1.00 82.88 86 SER A N 1
ATOM 685 C CA . SER A 1 86 ? -1.840 12.134 -19.665 1.00 82.88 86 SER A CA 1
ATOM 686 C C . SER A 1 86 ? -2.223 10.663 -19.921 1.00 82.88 86 SER A C 1
ATOM 688 O O . SER A 1 86 ? -1.346 9.806 -19.978 1.00 82.88 86 SER A O 1
ATOM 690 N N . GLY A 1 87 ? -3.519 10.341 -19.960 1.00 88.50 87 GLY A N 1
ATOM 691 C CA . GLY A 1 87 ? -4.024 8.983 -20.164 1.00 88.50 87 GLY A CA 1
ATOM 692 C C . GLY A 1 87 ? -4.183 8.138 -18.893 1.00 88.50 87 GLY A C 1
ATOM 693 O O . GLY A 1 87 ? -4.232 8.634 -17.756 1.00 88.50 87 GLY A O 1
ATOM 694 N N . LEU A 1 88 ? -4.321 6.825 -19.101 1.00 92.94 88 LEU A N 1
ATOM 695 C CA . LEU A 1 88 ? -4.605 5.848 -18.053 1.00 92.94 88 LEU A CA 1
ATOM 696 C C . LEU A 1 88 ? -3.317 5.394 -17.355 1.00 92.94 88 LEU A C 1
ATOM 698 O O . LEU A 1 88 ? -2.440 4.776 -17.951 1.00 92.94 88 LEU A O 1
ATOM 702 N N . LYS A 1 89 ? -3.217 5.665 -16.052 1.00 95.56 89 LYS A N 1
ATOM 703 C CA . LYS A 1 89 ? -2.128 5.149 -15.210 1.00 95.56 89 LYS A CA 1
ATOM 704 C C . LYS A 1 89 ? -2.557 3.816 -14.617 1.00 95.56 89 LYS A C 1
ATOM 706 O O . LYS A 1 89 ? -3.585 3.786 -13.943 1.00 95.56 89 LYS A O 1
ATOM 711 N N . THR A 1 90 ? -1.760 2.769 -14.791 1.00 97.25 90 THR A N 1
ATOM 712 C CA . THR A 1 90 ? -2.030 1.426 -14.260 1.00 97.25 90 THR A CA 1
ATOM 713 C C . THR A 1 90 ? -0.928 1.025 -13.292 1.00 97.25 90 THR A C 1
ATOM 715 O O . THR A 1 90 ? 0.250 1.265 -13.534 1.00 97.25 90 THR A O 1
ATOM 718 N N . GLN A 1 91 ? -1.310 0.443 -12.164 1.00 97.69 91 GLN A N 1
ATOM 719 C CA . GLN A 1 91 ? -0.403 -0.025 -11.126 1.00 97.69 91 GLN A CA 1
ATOM 720 C C . GLN A 1 91 ? -0.869 -1.392 -10.647 1.00 97.69 91 GLN A C 1
ATOM 722 O O . GLN A 1 91 ? -2.066 -1.585 -10.440 1.00 97.69 91 GLN A O 1
ATOM 727 N N . LEU A 1 92 ? 0.066 -2.312 -10.440 1.00 98.50 92 LEU A N 1
ATOM 728 C CA . LEU A 1 92 ? -0.220 -3.629 -9.881 1.00 98.50 92 LEU A CA 1
ATOM 729 C C . LEU A 1 92 ? 0.223 -3.666 -8.424 1.00 98.50 92 LEU A C 1
ATOM 731 O O . LEU A 1 92 ? 1.298 -3.159 -8.083 1.00 98.50 92 LEU A O 1
ATOM 735 N N . PHE A 1 93 ? -0.618 -4.242 -7.574 1.00 98.69 93 PHE A N 1
ATOM 736 C CA . PHE A 1 93 ? -0.407 -4.341 -6.139 1.00 98.69 93 PHE A CA 1
ATOM 737 C C . PHE A 1 93 ? -0.528 -5.781 -5.663 1.00 98.69 93 PHE A C 1
ATOM 739 O O . PHE A 1 93 ? -1.412 -6.496 -6.109 1.00 98.69 93 PHE A O 1
ATOM 746 N N . THR A 1 94 ? 0.308 -6.190 -4.721 1.00 98.50 94 THR A N 1
ATOM 747 C CA . THR A 1 94 ? 0.203 -7.497 -4.064 1.00 98.50 94 THR A CA 1
ATOM 748 C C . THR A 1 94 ? 0.585 -7.387 -2.594 1.00 98.50 94 THR A C 1
ATOM 750 O O . THR A 1 94 ? 1.039 -6.335 -2.138 1.00 98.50 94 THR A O 1
ATOM 753 N N . ILE A 1 95 ? 0.402 -8.471 -1.852 1.00 98.38 95 ILE A N 1
ATOM 754 C CA . ILE A 1 95 ? 0.867 -8.585 -0.475 1.00 98.38 95 ILE A CA 1
ATOM 755 C C . ILE A 1 95 ? 2.394 -8.724 -0.493 1.00 98.38 95 ILE A C 1
ATOM 757 O O . ILE A 1 95 ? 2.944 -9.593 -1.166 1.00 98.38 95 ILE A O 1
ATOM 761 N N . THR A 1 96 ? 3.087 -7.865 0.242 1.00 97.50 96 THR A N 1
ATOM 762 C CA . THR A 1 96 ? 4.552 -7.819 0.323 1.00 97.50 96 THR A CA 1
ATOM 763 C C . THR A 1 96 ? 5.006 -7.770 1.778 1.00 97.50 96 THR A C 1
ATOM 765 O O . THR A 1 96 ? 4.186 -7.650 2.692 1.00 97.50 96 THR A O 1
ATOM 768 N N . ASN A 1 97 ? 6.326 -7.833 1.994 1.00 97.31 97 ASN A N 1
ATOM 769 C CA . ASN A 1 97 ? 6.942 -7.674 3.314 1.00 97.31 97 ASN A CA 1
ATOM 770 C C . ASN A 1 97 ? 6.340 -8.643 4.347 1.00 97.31 97 ASN A C 1
ATOM 772 O O . ASN A 1 97 ? 5.898 -8.226 5.413 1.00 97.31 97 ASN A O 1
ATOM 776 N N . ASN A 1 98 ? 6.262 -9.929 3.987 1.00 95.75 98 ASN A N 1
ATOM 777 C CA . ASN A 1 98 ? 5.736 -11.001 4.841 1.00 95.75 98 ASN A CA 1
ATOM 778 C C . ASN A 1 98 ? 4.340 -10.696 5.410 1.00 95.75 98 ASN A C 1
ATOM 780 O O . ASN A 1 98 ? 4.090 -10.861 6.600 1.00 95.75 98 ASN A O 1
ATOM 784 N N . GLY A 1 99 ? 3.435 -10.188 4.568 1.00 96.56 99 GLY A N 1
ATOM 785 C CA . GLY A 1 99 ? 2.063 -9.886 4.980 1.00 96.56 99 GLY A CA 1
ATOM 786 C C . GLY A 1 99 ? 1.881 -8.526 5.651 1.00 96.56 99 GLY A C 1
ATOM 787 O O . GLY A 1 99 ? 0.760 -8.170 5.984 1.00 96.56 99 GLY A O 1
ATOM 788 N N . GLN A 1 100 ? 2.935 -7.727 5.827 1.00 98.06 100 GLN A N 1
ATOM 789 C CA . GLN A 1 100 ? 2.822 -6.446 6.531 1.00 98.06 100 GLN A CA 1
ATOM 790 C C . GLN A 1 100 ? 2.372 -5.287 5.642 1.00 98.06 100 GLN A C 1
ATOM 792 O O . GLN A 1 100 ? 2.033 -4.219 6.157 1.00 98.06 100 GLN A O 1
ATOM 797 N N . CYS A 1 101 ? 2.372 -5.462 4.316 1.00 98.19 101 CYS A N 1
ATOM 798 C CA . CYS A 1 101 ? 1.999 -4.399 3.395 1.00 98.19 101 CYS A CA 1
ATOM 799 C C . CYS A 1 101 ? 1.228 -4.888 2.173 1.00 98.19 101 CYS A C 1
ATOM 801 O O . CYS A 1 101 ? 1.489 -5.957 1.630 1.00 98.19 101 CYS A O 1
ATOM 803 N N . MET A 1 102 ? 0.368 -4.016 1.652 1.00 98.44 102 MET A N 1
ATOM 804 C CA . MET A 1 102 ? 0.015 -4.021 0.238 1.00 98.44 102 MET A CA 1
ATOM 805 C C . MET A 1 102 ? 1.027 -3.140 -0.503 1.00 98.44 102 MET A C 1
ATOM 807 O O . MET A 1 102 ? 1.121 -1.923 -0.286 1.00 98.44 102 MET A O 1
ATOM 811 N N . GLY A 1 103 ? 1.822 -3.768 -1.357 1.00 98.00 103 GLY A N 1
ATOM 812 C CA . GLY A 1 103 ? 2.932 -3.180 -2.091 1.00 98.00 103 GLY A CA 1
ATOM 813 C C . GLY A 1 103 ? 2.646 -3.017 -3.570 1.00 98.00 103 GLY A C 1
ATOM 814 O O . GLY A 1 103 ? 1.973 -3.852 -4.158 1.00 98.00 103 GLY A O 1
ATOM 815 N N . ARG A 1 104 ? 3.186 -1.965 -4.197 1.00 97.25 104 ARG A N 1
ATOM 816 C CA . ARG A 1 104 ? 3.248 -1.911 -5.667 1.00 97.25 104 ARG A CA 1
ATOM 817 C C . ARG A 1 104 ? 4.308 -2.892 -6.156 1.00 97.25 104 ARG A C 1
ATOM 819 O O . ARG A 1 104 ? 5.389 -2.897 -5.580 1.00 97.25 104 ARG A O 1
ATOM 826 N N . VAL A 1 105 ? 4.017 -3.615 -7.234 1.00 97.19 105 VAL A N 1
ATOM 827 C CA . VAL A 1 105 ? 4.990 -4.461 -7.956 1.00 97.19 105 VAL A CA 1
ATOM 828 C C . VAL A 1 105 ? 5.256 -3.985 -9.381 1.00 97.19 105 VAL A C 1
ATOM 830 O O . VAL A 1 105 ? 6.312 -4.255 -9.945 1.00 97.19 105 VAL A O 1
ATOM 833 N N . TRP A 1 106 ? 4.334 -3.203 -9.946 1.00 97.56 106 TRP A N 1
ATOM 834 C CA . TRP A 1 106 ? 4.495 -2.597 -11.264 1.00 97.56 106 TRP A CA 1
ATOM 835 C C . TRP A 1 106 ? 3.743 -1.265 -11.370 1.00 97.56 106 TRP A C 1
ATOM 837 O O . TRP A 1 106 ? 2.703 -1.068 -10.730 1.00 97.56 106 TRP A O 1
ATOM 847 N N . ASP A 1 107 ? 4.261 -0.339 -12.175 1.00 95.56 107 ASP A N 1
ATOM 848 C CA . ASP A 1 107 ? 3.687 0.987 -12.427 1.00 95.56 107 ASP A CA 1
ATOM 849 C C . ASP A 1 107 ? 3.894 1.388 -13.893 1.00 95.56 107 ASP A C 1
ATOM 851 O O . ASP A 1 107 ? 5.032 1.460 -14.342 1.00 95.56 107 ASP A O 1
ATOM 855 N N . SER A 1 108 ? 2.823 1.680 -14.636 1.00 94.19 108 SER A N 1
ATOM 856 C CA . SER A 1 108 ? 2.867 1.913 -16.091 1.00 94.19 108 SER A CA 1
ATOM 857 C C . SER A 1 108 ? 3.588 3.191 -16.520 1.00 94.19 108 SER A C 1
ATOM 859 O O . SER A 1 108 ? 3.831 3.410 -17.706 1.00 94.19 108 SER A O 1
ATOM 861 N N . ARG A 1 109 ? 3.887 4.095 -15.584 1.00 86.69 109 ARG A N 1
ATOM 862 C CA . ARG A 1 109 ? 4.497 5.387 -15.911 1.00 86.69 109 ARG A CA 1
ATOM 863 C C . ARG A 1 109 ? 5.911 5.192 -16.471 1.00 86.69 109 ARG A C 1
ATOM 865 O O . ARG A 1 109 ? 6.674 4.400 -15.932 1.00 86.69 109 ARG A O 1
ATOM 872 N N . ARG A 1 110 ? 6.270 5.996 -17.484 1.00 82.19 110 ARG A N 1
ATOM 873 C CA . ARG A 1 110 ? 7.606 6.025 -18.119 1.00 82.19 110 ARG A CA 1
ATOM 874 C C . ARG A 1 110 ? 8.061 4.653 -18.653 1.00 82.19 110 ARG A C 1
ATOM 876 O O . ARG A 1 110 ? 9.161 4.219 -18.343 1.00 82.19 110 ARG A O 1
ATOM 883 N N . GLY A 1 111 ? 7.203 3.971 -19.415 1.00 81.56 111 GLY A N 1
ATOM 884 C CA . GLY A 1 111 ? 7.538 2.685 -20.051 1.00 81.56 111 GLY A CA 1
ATOM 885 C C . GLY A 1 111 ? 7.328 1.448 -19.174 1.00 81.56 111 GLY A C 1
ATOM 886 O O . GLY A 1 111 ? 7.606 0.339 -19.611 1.00 81.56 111 GLY A O 1
ATOM 887 N N . GLY A 1 112 ? 6.793 1.612 -17.961 1.00 90.31 112 GLY A N 1
ATOM 888 C CA . GLY A 1 112 ? 6.614 0.506 -17.028 1.00 90.31 112 GLY A CA 1
ATOM 889 C C . GLY A 1 112 ? 7.808 0.370 -16.091 1.00 90.31 112 GLY A C 1
ATOM 890 O O . GLY A 1 112 ? 8.961 0.322 -16.504 1.00 90.31 112 GLY A O 1
ATOM 891 N N . LYS A 1 113 ? 7.531 0.317 -14.792 1.00 93.62 113 LYS A N 1
ATOM 892 C CA . LYS A 1 113 ? 8.553 0.234 -13.755 1.00 93.62 113 LYS A CA 1
ATOM 893 C C . LYS A 1 113 ? 8.231 -0.890 -12.793 1.00 93.62 113 LYS A C 1
ATOM 895 O O . LYS A 1 113 ? 7.197 -0.849 -12.126 1.00 93.62 113 LYS A O 1
ATOM 900 N N . LEU A 1 114 ? 9.141 -1.851 -12.700 1.00 95.50 114 LEU A N 1
ATOM 901 C CA . LEU A 1 114 ? 9.075 -2.930 -11.722 1.00 95.50 114 LEU A CA 1
ATOM 902 C C . LEU A 1 114 ? 9.507 -2.426 -10.348 1.00 95.50 114 LEU A C 1
ATOM 904 O O . LEU A 1 114 ? 10.352 -1.531 -10.223 1.00 95.50 114 LEU A O 1
ATOM 908 N N . ILE A 1 115 ? 8.848 -2.942 -9.321 1.00 95.88 115 ILE A N 1
ATOM 909 C CA . ILE A 1 115 ? 9.026 -2.533 -7.932 1.00 95.88 115 ILE A CA 1
ATOM 910 C C . ILE A 1 115 ? 9.130 -3.809 -7.104 1.00 95.88 115 ILE A C 1
ATOM 912 O O . ILE A 1 115 ? 8.241 -4.654 -7.150 1.00 95.88 115 ILE A O 1
ATOM 916 N N . GLU A 1 116 ? 10.196 -3.935 -6.328 1.00 95.44 116 GLU A N 1
ATOM 917 C CA . GLU A 1 116 ? 10.396 -5.072 -5.428 1.00 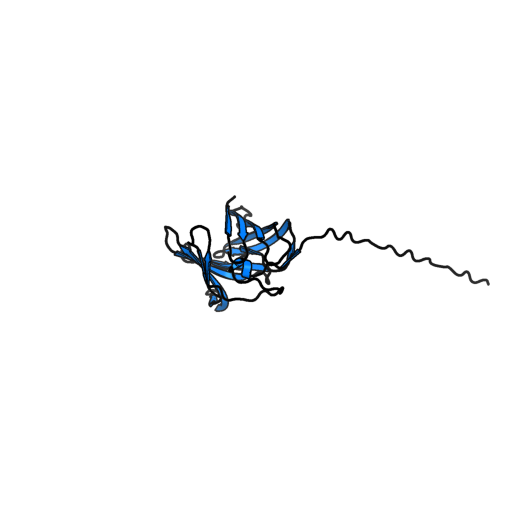95.44 116 GLU A CA 1
ATOM 918 C C . GLU A 1 116 ? 10.160 -4.624 -3.993 1.00 95.44 116 GLU A C 1
ATOM 920 O O . GLU A 1 116 ? 10.526 -3.507 -3.617 1.00 95.44 116 GLU A O 1
ATOM 925 N N . ASN A 1 117 ? 9.513 -5.484 -3.202 1.00 96.00 117 ASN A N 1
ATOM 926 C CA . ASN A 1 117 ? 9.191 -5.239 -1.791 1.00 96.00 117 ASN A CA 1
ATOM 927 C C . ASN A 1 117 ? 8.551 -3.870 -1.508 1.00 96.00 117 ASN A C 1
ATOM 929 O O . ASN A 1 117 ? 8.651 -3.330 -0.407 1.00 96.00 117 ASN A O 1
ATOM 933 N N . GLY A 1 118 ? 7.825 -3.309 -2.484 1.00 96.75 118 GLY A N 1
ATOM 934 C CA . GLY A 1 118 ? 7.098 -2.064 -2.288 1.00 96.75 118 GLY A CA 1
ATOM 935 C C . GLY A 1 118 ? 6.153 -2.177 -1.091 1.00 96.75 118 GLY A C 1
ATOM 936 O O . GLY A 1 118 ? 5.608 -3.237 -0.821 1.00 96.75 118 GLY A O 1
ATOM 937 N N . CYS A 1 119 ? 5.909 -1.083 -0.387 1.00 98.25 119 CYS A N 1
ATOM 938 C CA . CYS A 1 119 ? 4.951 -1.027 0.713 1.00 98.25 119 CYS A CA 1
ATOM 939 C C . CYS A 1 119 ? 4.188 0.288 0.573 1.00 98.25 119 CYS A C 1
ATOM 941 O O . CYS A 1 119 ? 4.801 1.350 0.600 1.00 98.25 119 CYS A O 1
ATOM 943 N N . LYS A 1 120 ? 2.878 0.252 0.302 1.00 97.75 120 LYS A N 1
ATOM 944 C CA . LYS A 1 120 ? 2.061 1.466 0.096 1.00 97.75 120 LYS A CA 1
ATOM 945 C C . LYS A 1 120 ? 0.931 1.612 1.106 1.00 97.75 120 LYS A C 1
ATOM 947 O O . LYS A 1 120 ? 0.432 2.718 1.296 1.00 97.75 120 LYS A O 1
ATOM 952 N N . PHE A 1 121 ? 0.524 0.509 1.713 1.00 98.62 121 PHE A N 1
ATOM 953 C CA . PHE A 1 121 ? -0.549 0.443 2.687 1.00 98.62 121 PHE A CA 1
ATOM 954 C C . PHE A 1 121 ? -0.195 -0.630 3.722 1.00 98.62 121 PHE A C 1
ATOM 956 O O . PHE A 1 121 ? 0.234 -1.706 3.299 1.00 98.62 121 PHE A O 1
ATOM 963 N N . PRO A 1 122 ? -0.328 -0.352 5.028 1.00 98.50 122 PRO A N 1
ATOM 964 C CA . PRO A 1 122 ? -0.041 -1.325 6.078 1.00 98.50 122 PRO A CA 1
ATOM 965 C C . PRO A 1 122 ? -1.111 -2.423 6.116 1.00 98.50 122 PRO A C 1
ATOM 967 O O . PRO A 1 122 ? -2.290 -2.143 5.930 1.00 98.50 122 PRO A O 1
ATOM 970 N N . LEU A 1 123 ? -0.708 -3.659 6.378 1.00 98.38 123 LEU A N 1
ATOM 971 C CA . LEU A 1 123 ? -1.582 -4.814 6.583 1.00 98.38 123 LEU A CA 1
ATOM 972 C C . LEU A 1 123 ? -1.228 -5.514 7.895 1.00 98.38 123 LEU A C 1
ATOM 974 O O . LEU A 1 123 ? -0.110 -5.374 8.398 1.00 98.38 123 LEU A O 1
ATOM 978 N N . GLY A 1 124 ? -2.170 -6.291 8.425 1.00 97.38 124 GLY A N 1
ATOM 979 C CA . GLY A 1 124 ? -1.941 -7.094 9.623 1.00 97.38 124 GLY A CA 1
ATOM 980 C C . GLY A 1 124 ? -2.046 -6.282 10.910 1.00 97.38 124 GLY A C 1
ATOM 981 O O . GLY A 1 124 ? -2.689 -5.233 10.942 1.00 97.38 124 GLY A O 1
ATOM 982 N N . ILE A 1 125 ? -1.432 -6.770 11.987 1.00 97.00 125 ILE A N 1
ATOM 983 C CA . ILE A 1 125 ? -1.489 -6.124 13.303 1.00 97.00 125 ILE A CA 1
ATOM 984 C C . ILE A 1 125 ? -0.558 -4.910 13.348 1.00 97.00 125 ILE A C 1
ATOM 986 O O . ILE A 1 125 ? 0.644 -5.016 13.085 1.00 97.00 125 ILE A O 1
ATOM 990 N N . TRP A 1 126 ? -1.129 -3.765 13.714 1.00 97.38 126 TRP A N 1
ATOM 991 C CA . TRP A 1 126 ? -0.417 -2.509 13.941 1.00 97.38 126 TRP A CA 1
ATOM 992 C C . TRP A 1 126 ? -0.918 -1.823 15.205 1.00 97.38 126 TRP A C 1
ATOM 994 O O . TRP A 1 126 ? -2.078 -1.986 15.580 1.00 97.38 126 TRP A O 1
ATOM 1004 N N . LYS A 1 127 ? -0.072 -0.992 15.816 1.00 96.12 127 LYS A N 1
ATOM 1005 C CA . LYS A 1 127 ? -0.395 -0.152 16.976 1.00 96.12 127 LYS A CA 1
ATOM 1006 C C . LYS A 1 127 ? -0.563 1.306 16.562 1.00 96.12 127 LYS A C 1
ATOM 1008 O O . LYS A 1 127 ? 0.067 1.797 15.621 1.00 96.12 127 LYS A O 1
ATOM 1013 N N . LYS A 1 128 ? -1.404 2.052 17.283 1.00 95.19 128 LYS A N 1
ATOM 1014 C CA . LYS A 1 128 ? -1.458 3.517 17.133 1.00 95.19 128 LYS A CA 1
ATOM 1015 C C . LYS A 1 128 ? -0.060 4.114 17.373 1.00 95.19 128 LYS A C 1
ATOM 1017 O O . LYS A 1 128 ? 0.610 3.725 18.322 1.00 95.19 128 LYS A O 1
ATOM 1022 N N . ASN A 1 129 ? 0.344 5.082 16.546 1.00 96.31 129 ASN A N 1
ATOM 1023 C CA . ASN A 1 129 ? 1.656 5.746 16.554 1.00 96.31 129 ASN A CA 1
ATOM 1024 C C . ASN A 1 129 ? 2.855 4.868 16.168 1.00 96.31 129 ASN A C 1
ATOM 1026 O O . ASN A 1 129 ? 3.962 5.401 16.070 1.00 96.31 129 ASN A O 1
ATOM 1030 N N . GLU A 1 130 ? 2.655 3.576 15.901 1.00 97.81 130 GLU A N 1
ATOM 1031 C CA . GLU A 1 130 ? 3.723 2.697 15.437 1.00 97.81 130 GLU A CA 1
ATOM 1032 C C . GLU A 1 130 ? 4.302 3.202 14.117 1.00 97.81 130 GLU A C 1
ATOM 1034 O O . GLU A 1 130 ? 3.563 3.610 13.211 1.00 97.81 130 GLU A O 1
ATOM 1039 N N . LYS A 1 131 ? 5.633 3.159 14.022 1.00 98.56 131 LYS A N 1
ATOM 1040 C CA . LYS A 1 131 ? 6.383 3.424 12.802 1.00 98.56 131 LYS A CA 1
ATOM 1041 C C . LYS A 1 131 ? 7.156 2.171 12.410 1.00 98.56 131 LYS A C 1
ATOM 1043 O O . LYS A 1 131 ? 7.879 1.630 13.240 1.00 98.56 131 LYS A O 1
ATOM 1048 N N . ARG A 1 132 ? 7.052 1.757 11.148 1.00 98.56 132 ARG A N 1
ATOM 1049 C CA . ARG A 1 132 ? 7.917 0.721 10.565 1.00 98.56 132 ARG A CA 1
ATOM 1050 C C . ARG A 1 132 ? 8.609 1.245 9.318 1.00 98.56 132 ARG A C 1
ATOM 1052 O O . ARG A 1 132 ? 8.071 2.105 8.614 1.00 98.56 132 ARG A O 1
ATOM 1059 N N . THR A 1 133 ? 9.777 0.678 9.055 1.00 98.56 133 THR A N 1
ATOM 1060 C CA . THR A 1 133 ? 10.610 0.990 7.898 1.00 98.56 133 THR A CA 1
ATOM 1061 C C . THR A 1 133 ? 10.781 -0.262 7.054 1.00 98.56 133 THR A C 1
ATOM 1063 O O . THR A 1 133 ? 11.040 -1.339 7.582 1.00 98.56 133 THR A O 1
ATOM 1066 N N . PHE A 1 134 ? 10.643 -0.109 5.743 1.00 98.44 134 PHE A N 1
ATOM 1067 C CA . PHE A 1 134 ? 10.765 -1.182 4.765 1.00 98.44 134 PHE A CA 1
ATOM 1068 C C . PHE A 1 134 ? 11.777 -0.790 3.694 1.00 98.44 134 PHE A C 1
ATOM 1070 O O . PHE A 1 134 ? 11.838 0.372 3.278 1.00 98.44 134 PHE A O 1
ATOM 1077 N N . LEU A 1 135 ? 12.540 -1.772 3.228 1.00 98.19 135 LEU A N 1
ATOM 1078 C CA . LEU A 1 135 ? 13.443 -1.627 2.095 1.00 98.19 135 LEU A CA 1
ATOM 1079 C C . LEU A 1 135 ? 12.800 -2.239 0.854 1.00 98.19 135 LEU A C 1
ATOM 1081 O O . LEU A 1 135 ? 12.153 -3.283 0.916 1.00 98.19 135 LEU A O 1
ATOM 1085 N N . GLY A 1 136 ? 12.989 -1.585 -0.283 1.00 96.56 136 GLY A N 1
ATOM 1086 C CA . GLY A 1 136 ? 12.536 -2.088 -1.569 1.00 96.56 136 GLY A CA 1
ATOM 1087 C C . GLY A 1 136 ? 13.296 -1.444 -2.713 1.00 96.56 136 GLY A C 1
ATOM 1088 O O . GLY A 1 136 ? 14.265 -0.712 -2.512 1.00 96.56 136 GLY A O 1
ATOM 1089 N N . SER A 1 137 ? 12.835 -1.684 -3.932 1.00 96.00 137 SER A N 1
ATOM 1090 C CA . SER A 1 137 ? 13.436 -1.106 -5.128 1.00 96.00 137 SER A CA 1
ATOM 1091 C C . SER A 1 137 ? 12.366 -0.539 -6.049 1.00 96.00 137 SER A C 1
ATOM 1093 O O . SER A 1 137 ? 11.191 -0.901 -6.000 1.00 96.00 137 SER A O 1
ATOM 1095 N N . SER A 1 138 ? 12.752 0.408 -6.895 1.00 94.50 138 SER A N 1
ATOM 1096 C CA . SER A 1 138 ? 11.893 0.889 -7.967 1.00 94.50 138 SER A CA 1
ATOM 1097 C C . SER A 1 138 ? 12.737 1.098 -9.211 1.00 94.50 138 SER A C 1
ATOM 1099 O O . SER A 1 138 ? 13.501 2.068 -9.283 1.00 94.50 138 SER A O 1
ATOM 1101 N N . GLY A 1 139 ? 12.547 0.225 -10.206 1.00 92.62 139 GLY A N 1
ATOM 1102 C CA . GLY A 1 139 ? 13.340 0.162 -11.438 1.00 92.62 139 GLY A CA 1
ATOM 1103 C C . GLY A 1 139 ? 14.817 -0.030 -11.124 1.00 92.62 139 GLY A C 1
ATOM 1104 O O . GLY A 1 139 ? 15.622 0.819 -11.494 1.00 92.62 139 GLY A O 1
ATOM 1105 N N . GLY A 1 140 ? 15.127 -1.037 -10.305 1.00 92.62 140 GLY A N 1
ATOM 1106 C CA . GLY A 1 140 ? 16.483 -1.360 -9.847 1.00 92.62 140 GLY A CA 1
ATOM 1107 C C . GLY A 1 140 ? 17.077 -0.403 -8.809 1.00 92.62 140 GLY A C 1
ATOM 1108 O O . GLY A 1 140 ? 18.040 -0.749 -8.142 1.00 92.62 140 GLY A O 1
ATOM 1109 N N . LYS A 1 141 ? 16.508 0.795 -8.613 1.00 95.25 141 LYS A N 1
ATOM 1110 C CA . LYS A 1 141 ? 17.043 1.772 -7.649 1.00 95.25 141 LYS A CA 1
ATOM 1111 C C . LYS A 1 141 ? 16.528 1.492 -6.231 1.00 95.25 141 LYS A C 1
ATOM 1113 O O . LYS A 1 141 ? 15.297 1.506 -6.079 1.00 95.25 141 LYS A O 1
ATOM 1118 N N . PRO A 1 142 ? 17.404 1.331 -5.218 1.00 97.81 142 PRO A N 1
ATOM 1119 C CA . PRO A 1 142 ? 17.004 1.140 -3.826 1.00 97.81 142 PRO A CA 1
ATOM 1120 C C . PRO A 1 142 ? 16.107 2.264 -3.306 1.00 97.81 142 PRO A C 1
ATOM 1122 O O . PRO A 1 142 ? 16.203 3.418 -3.739 1.00 97.81 142 PRO A O 1
ATOM 1125 N N . ARG A 1 143 ? 15.201 1.905 -2.397 1.00 97.94 143 ARG A N 1
ATOM 1126 C CA . ARG A 1 143 ? 14.238 2.790 -1.744 1.00 97.94 143 ARG A CA 1
ATOM 1127 C C . ARG A 1 143 ? 14.060 2.389 -0.292 1.00 97.94 143 ARG A C 1
ATOM 1129 O O . ARG A 1 143 ? 13.929 1.205 0.013 1.00 97.94 143 ARG A O 1
ATOM 1136 N N . LYS A 1 144 ? 13.924 3.395 0.565 1.00 98.56 144 LYS A N 1
ATOM 1137 C CA . LYS A 1 144 ? 13.438 3.237 1.935 1.00 98.56 144 LYS A CA 1
ATOM 1138 C C . LYS A 1 144 ? 12.024 3.794 2.029 1.00 98.56 144 LYS A C 1
ATOM 1140 O O . LYS A 1 144 ? 11.723 4.858 1.488 1.00 98.56 144 LYS A O 1
ATOM 1145 N N . ILE A 1 145 ? 11.144 3.053 2.683 1.00 98.69 145 ILE A N 1
ATOM 1146 C CA . ILE A 1 145 ? 9.741 3.405 2.880 1.00 98.69 145 ILE A CA 1
ATOM 1147 C C . ILE A 1 145 ? 9.478 3.447 4.377 1.00 98.69 145 ILE A C 1
ATOM 1149 O O . ILE A 1 145 ? 9.750 2.469 5.063 1.00 98.69 145 ILE A O 1
ATOM 1153 N N . GLU A 1 146 ? 8.898 4.533 4.874 1.00 98.75 146 GLU A N 1
ATOM 1154 C CA . GLU A 1 146 ? 8.400 4.594 6.250 1.00 98.75 146 GLU A CA 1
ATOM 1155 C C . GLU A 1 146 ? 6.875 4.672 6.262 1.00 98.75 146 GLU A C 1
ATOM 1157 O O . GLU A 1 146 ? 6.272 5.422 5.489 1.00 98.75 146 GLU A O 1
ATOM 1162 N N . ILE A 1 147 ? 6.249 3.923 7.170 1.00 98.81 147 ILE A N 1
ATOM 1163 C CA . ILE A 1 147 ? 4.827 4.053 7.496 1.00 98.81 147 ILE A CA 1
ATOM 1164 C C . ILE A 1 147 ? 4.691 4.371 8.974 1.00 98.81 147 ILE A C 1
ATOM 1166 O O . ILE A 1 147 ? 5.227 3.638 9.801 1.00 98.81 147 ILE A O 1
ATOM 1170 N N . LYS A 1 148 ? 3.927 5.419 9.298 1.00 98.62 148 LYS A N 1
ATOM 1171 C CA . LYS A 1 148 ? 3.526 5.753 10.669 1.00 98.62 148 LYS A CA 1
ATOM 1172 C C . LYS A 1 148 ? 2.008 5.775 10.799 1.00 98.62 148 LYS A C 1
ATOM 1174 O O . LYS A 1 148 ? 1.339 6.540 10.104 1.00 98.62 148 LYS A O 1
ATOM 1179 N N . ILE A 1 149 ? 1.458 4.991 11.721 1.00 98.50 149 ILE A N 1
ATOM 1180 C CA . ILE A 1 149 ? 0.018 4.985 12.004 1.00 98.50 149 ILE A CA 1
ATOM 1181 C C . ILE A 1 149 ? -0.359 6.248 12.779 1.00 98.50 149 ILE A C 1
ATOM 1183 O O . ILE A 1 149 ? 0.066 6.434 13.915 1.00 98.50 149 ILE A O 1
ATOM 1187 N N . LEU A 1 150 ? -1.191 7.106 12.189 1.00 97.19 150 LEU A N 1
ATOM 1188 C CA . LEU A 1 150 ? -1.665 8.342 12.826 1.00 97.19 150 LEU A CA 1
ATOM 1189 C C . LEU A 1 150 ? -2.989 8.115 13.566 1.00 97.19 150 LEU A C 1
ATOM 1191 O O . LEU A 1 150 ? -3.188 8.574 14.690 1.00 97.19 150 LEU A O 1
ATOM 1195 N N . LYS A 1 151 ? -3.904 7.365 12.944 1.00 96.62 151 LYS A N 1
ATOM 1196 C CA . LYS A 1 151 ? -5.198 6.983 13.518 1.00 96.62 151 LYS A CA 1
ATOM 1197 C C . LYS A 1 151 ? -5.541 5.563 13.100 1.00 96.62 151 LYS A C 1
ATOM 1199 O O . LYS A 1 151 ? -5.684 5.296 11.912 1.00 96.62 151 LYS A O 1
ATOM 1204 N N . LEU A 1 152 ? -5.713 4.682 14.081 1.00 95.44 152 LEU A N 1
ATOM 1205 C CA . LEU A 1 152 ? -6.035 3.275 13.845 1.00 95.44 152 LEU A CA 1
ATOM 1206 C C . LEU A 1 152 ? -7.539 2.987 13.981 1.00 95.44 152 LEU A C 1
ATOM 1208 O O . LEU A 1 152 ? -8.122 2.344 13.118 1.00 95.44 152 LEU A O 1
ATOM 1212 N N . GLY A 1 153 ? -8.179 3.522 15.025 1.00 92.62 153 GLY A N 1
ATOM 1213 C CA . GLY A 1 153 ? -9.538 3.127 15.410 1.00 92.62 153 GLY A CA 1
ATOM 1214 C C . GLY A 1 153 ? -9.563 1.768 16.121 1.00 92.62 153 GLY A C 1
ATOM 1215 O O . GLY A 1 153 ? -8.591 1.025 16.060 1.00 92.62 153 GLY A O 1
ATOM 1216 N N . LYS A 1 154 ? -10.656 1.469 16.834 1.00 88.25 154 LYS A N 1
ATOM 1217 C CA . LYS A 1 154 ? -10.754 0.269 17.689 1.00 88.25 154 LYS A CA 1
ATOM 1218 C C . LYS A 1 154 ? -11.292 -0.965 16.954 1.00 88.25 154 LYS A C 1
ATOM 1220 O O . LYS A 1 154 ? -10.865 -2.071 17.236 1.00 88.25 154 LYS A O 1
ATOM 1225 N N . LYS A 1 155 ? -12.230 -0.779 16.020 1.00 89.44 155 LYS A N 1
ATOM 1226 C CA . LYS A 1 155 ? -12.912 -1.870 15.293 1.00 89.44 155 LYS A CA 1
ATOM 1227 C C . LYS A 1 155 ? -12.278 -2.105 13.926 1.00 89.44 155 LYS A C 1
ATOM 1229 O O . LYS A 1 155 ? -11.818 -1.134 13.321 1.00 89.44 155 LYS A O 1
ATOM 1234 N N . ASN A 1 156 ? -12.334 -3.320 13.381 1.00 84.38 156 ASN A N 1
ATOM 1235 C CA . ASN A 1 156 ? -11.820 -3.638 12.035 1.00 84.38 156 ASN A CA 1
ATOM 1236 C C . ASN A 1 156 ? -12.430 -2.733 10.950 1.00 84.38 156 ASN A C 1
ATOM 1238 O O . ASN A 1 156 ? -11.721 -2.215 10.090 1.00 84.38 156 ASN A O 1
ATOM 1242 N N . ASN A 1 157 ? -13.711 -2.383 11.089 1.00 88.56 157 ASN A N 1
ATOM 1243 C CA . ASN A 1 157 ? -14.409 -1.409 10.247 1.00 88.56 157 ASN A CA 1
ATOM 1244 C C . ASN A 1 157 ? -14.170 0.069 10.629 1.00 88.56 157 ASN A C 1
ATOM 1246 O O . ASN A 1 157 ? -14.974 0.939 10.309 1.00 88.56 157 ASN A O 1
ATOM 1250 N N . SER A 1 158 ? -13.078 0.400 11.314 1.00 94.38 158 SER A N 1
ATOM 1251 C CA . SER A 1 158 ? -12.699 1.797 11.555 1.00 94.38 158 SER A CA 1
ATOM 1252 C C . SER A 1 158 ? -11.845 2.346 10.414 1.00 94.38 158 SER A C 1
ATOM 1254 O O . SER A 1 158 ? -11.022 1.642 9.822 1.00 94.38 158 SER A O 1
ATOM 1256 N N . LYS A 1 159 ? -12.001 3.645 10.144 1.00 96.44 159 LYS A N 1
ATOM 1257 C CA . LYS A 1 159 ? -11.120 4.410 9.253 1.00 96.44 159 LYS A CA 1
ATOM 1258 C C . LYS A 1 159 ? -9.668 4.344 9.738 1.00 96.44 159 LYS A C 1
ATOM 1260 O O . LYS A 1 159 ? -9.405 4.568 10.917 1.00 96.44 159 LYS A O 1
ATOM 1265 N N . LEU A 1 160 ? -8.749 4.145 8.798 1.00 98.19 160 LEU A N 1
ATOM 1266 C CA . LEU A 1 160 ? -7.307 4.190 9.009 1.00 98.19 160 LEU A CA 1
ATOM 1267 C C . LEU A 1 160 ? -6.726 5.492 8.444 1.00 98.19 160 LEU A C 1
ATOM 1269 O O . LEU A 1 160 ? -7.038 5.864 7.310 1.00 98.19 160 LEU A O 1
ATOM 1273 N N . ILE A 1 161 ? -5.845 6.141 9.207 1.00 98.31 161 ILE A N 1
ATOM 1274 C CA . ILE A 1 161 ? -4.994 7.240 8.737 1.00 98.31 161 ILE A CA 1
ATOM 1275 C C . ILE A 1 161 ? -3.539 6.904 9.049 1.00 98.31 161 ILE A C 1
ATOM 1277 O O . ILE A 1 161 ? -3.204 6.604 10.198 1.00 98.31 161 ILE A O 1
ATOM 1281 N N . PHE A 1 162 ? -2.672 6.981 8.046 1.00 98.69 162 PHE A N 1
ATOM 1282 C CA . PHE A 1 162 ? -1.235 6.775 8.206 1.00 98.69 162 PHE A CA 1
ATOM 1283 C C . PHE A 1 162 ? -0.441 7.745 7.336 1.00 98.69 162 PHE A C 1
ATOM 1285 O O . PHE A 1 162 ? -0.887 8.124 6.252 1.00 98.69 162 PHE A O 1
ATOM 1292 N N . ASN A 1 163 ? 0.741 8.118 7.814 1.00 98.75 163 ASN A N 1
ATOM 1293 C CA . ASN A 1 163 ? 1.742 8.822 7.031 1.00 98.75 163 ASN A CA 1
ATOM 1294 C C . ASN A 1 163 ? 2.612 7.797 6.297 1.00 98.75 163 ASN A C 1
ATOM 1296 O O . ASN A 1 163 ? 2.973 6.764 6.863 1.00 98.75 163 ASN A O 1
ATOM 1300 N N . TRP A 1 164 ? 2.927 8.084 5.041 1.00 98.75 164 TRP A N 1
ATOM 1301 C CA . TRP A 1 164 ? 3.776 7.279 4.179 1.00 98.75 164 TRP A CA 1
ATOM 1302 C C . TRP A 1 164 ? 4.868 8.161 3.594 1.00 98.75 164 TRP A C 1
ATOM 1304 O O . TRP A 1 164 ? 4.563 9.147 2.917 1.00 98.75 164 TRP A O 1
ATOM 1314 N N . LYS A 1 165 ? 6.122 7.775 3.809 1.00 98.69 165 LYS A N 1
ATOM 1315 C CA . LYS A 1 165 ? 7.283 8.466 3.253 1.00 98.69 165 LYS A CA 1
ATOM 1316 C C . LYS A 1 165 ? 8.083 7.549 2.351 1.00 98.69 165 LYS A C 1
ATOM 1318 O O . LYS A 1 165 ? 8.200 6.353 2.620 1.00 98.69 165 LYS A O 1
ATOM 1323 N N . LEU A 1 166 ? 8.644 8.127 1.298 1.00 98.44 166 LEU A N 1
ATOM 1324 C CA . LEU A 1 166 ? 9.572 7.464 0.393 1.00 98.44 166 LEU A CA 1
ATOM 1325 C C . LEU A 1 166 ? 10.878 8.231 0.356 1.00 98.44 166 LEU A C 1
ATOM 1327 O O . LEU A 1 166 ? 10.872 9.442 0.157 1.00 98.44 166 LEU A O 1
ATOM 1331 N N . TYR A 1 167 ? 11.973 7.496 0.446 1.00 98.62 167 TYR A N 1
ATOM 1332 C CA . TYR A 1 167 ? 13.324 8.014 0.338 1.00 98.62 167 TYR A CA 1
ATOM 1333 C C . TYR A 1 167 ? 14.063 7.313 -0.810 1.00 98.62 167 TYR A C 1
ATOM 1335 O O . TYR A 1 167 ? 13.713 6.186 -1.193 1.00 98.62 167 TYR A O 1
ATOM 1343 N N . ASP A 1 168 ? 15.053 7.977 -1.404 1.00 97.81 168 ASP A N 1
ATOM 1344 C CA . ASP A 1 168 ? 16.029 7.310 -2.275 1.00 97.81 168 ASP A CA 1
ATOM 1345 C C . ASP A 1 168 ? 17.161 6.646 -1.481 1.00 97.81 168 ASP A C 1
ATOM 1347 O O . ASP A 1 168 ? 17.107 6.536 -0.259 1.00 97.81 168 ASP A O 1
ATOM 1351 N N . ALA A 1 169 ? 18.156 6.140 -2.211 1.00 95.44 169 ALA A N 1
ATOM 1352 C CA . ALA A 1 169 ? 19.325 5.469 -1.661 1.00 95.44 169 ALA A CA 1
ATOM 1353 C C . ALA A 1 169 ? 20.255 6.406 -0.869 1.00 95.44 169 ALA A C 1
ATOM 1355 O O . ALA A 1 169 ? 21.068 5.916 -0.097 1.00 95.44 169 ALA A O 1
ATOM 1356 N N . SER A 1 170 ? 20.136 7.725 -1.045 1.00 96.88 170 SER A N 1
ATOM 1357 C CA . SER A 1 170 ? 20.908 8.737 -0.313 1.00 96.88 170 SER A CA 1
ATOM 1358 C C . SER A 1 170 ? 20.124 9.299 0.875 1.00 96.88 170 SER A C 1
ATOM 1360 O O . SER A 1 170 ? 20.443 10.377 1.368 1.00 96.88 170 SER A O 1
ATOM 1362 N N . ASP A 1 171 ? 19.056 8.611 1.296 1.00 96.62 171 ASP A N 1
ATOM 1363 C CA . ASP A 1 171 ? 18.133 9.043 2.346 1.00 96.62 171 ASP A CA 1
ATOM 1364 C C . ASP A 1 171 ? 17.451 10.397 2.094 1.00 96.62 171 ASP A C 1
ATOM 1366 O O . ASP A 1 171 ? 16.841 10.981 2.996 1.00 96.62 171 ASP A O 1
ATOM 1370 N N . LYS A 1 172 ? 17.443 10.873 0.844 1.00 98.06 172 LYS A N 1
ATOM 1371 C CA . LYS A 1 172 ? 16.694 12.068 0.469 1.00 98.06 172 LYS A CA 1
ATOM 1372 C C . LYS A 1 172 ? 15.208 11.735 0.398 1.00 98.06 172 LYS A C 1
ATOM 1374 O O . LYS A 1 172 ? 14.795 10.792 -0.281 1.00 98.06 172 LYS A O 1
ATOM 1379 N N . LEU A 1 173 ? 14.393 12.535 1.084 1.00 98.19 173 LEU A N 1
ATOM 1380 C CA . LEU A 1 173 ? 12.935 12.437 1.040 1.00 98.19 173 LEU A CA 1
ATOM 1381 C C . LEU A 1 173 ? 12.419 12.794 -0.362 1.00 98.19 173 LEU A C 1
ATOM 1383 O O . LEU A 1 173 ? 12.782 13.825 -0.923 1.00 98.19 173 LEU A O 1
ATOM 1387 N N . ILE A 1 174 ? 11.562 11.937 -0.913 1.00 96.69 174 ILE A N 1
ATOM 1388 C CA . ILE A 1 174 ? 10.971 12.094 -2.250 1.00 96.69 174 ILE A CA 1
ATOM 1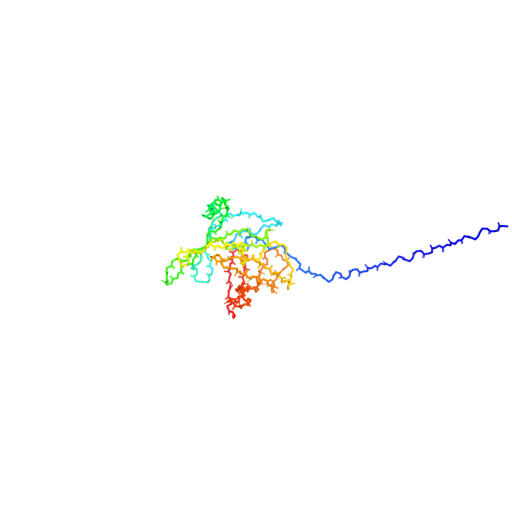389 C C . ILE A 1 174 ? 9.490 12.399 -2.170 1.00 96.69 174 ILE A C 1
ATOM 1391 O O . ILE A 1 174 ? 9.023 13.294 -2.856 1.00 96.69 174 ILE A O 1
ATOM 1395 N N . ASP A 1 175 ? 8.768 11.634 -1.357 1.00 97.38 175 ASP A N 1
ATOM 1396 C CA . ASP A 1 175 ? 7.328 11.780 -1.189 1.00 97.38 175 ASP A CA 1
ATOM 1397 C C . ASP A 1 175 ? 7.002 11.710 0.303 1.00 97.38 175 ASP A C 1
ATOM 1399 O O . ASP A 1 175 ? 7.562 10.880 1.028 1.00 97.38 175 ASP A O 1
ATOM 1403 N N . ASN A 1 176 ? 6.026 12.504 0.739 1.00 98.31 176 ASN A N 1
ATOM 1404 C CA . ASN A 1 176 ? 5.506 12.503 2.100 1.00 98.31 176 ASN A CA 1
ATOM 1405 C C . ASN A 1 176 ? 3.990 12.685 2.059 1.00 98.31 176 ASN A C 1
ATOM 1407 O O . ASN A 1 176 ? 3.494 13.716 1.637 1.00 98.31 176 ASN A O 1
ATOM 1411 N N . ASN A 1 177 ? 3.233 11.658 2.427 1.00 98.44 177 ASN A N 1
ATOM 1412 C CA . ASN A 1 177 ? 1.800 11.643 2.165 1.00 98.44 177 ASN A CA 1
ATOM 1413 C C . ASN A 1 177 ? 1.013 11.058 3.334 1.00 98.44 177 ASN A C 1
ATOM 1415 O O . ASN A 1 177 ? 1.295 9.941 3.768 1.00 98.44 177 ASN A O 1
ATOM 1419 N N . ASP A 1 178 ? -0.048 11.741 3.749 1.00 98.50 178 ASP A N 1
ATOM 1420 C CA . ASP A 1 178 ? -1.035 11.179 4.667 1.00 98.50 178 ASP A CA 1
ATOM 1421 C C . ASP A 1 178 ? -2.177 10.554 3.871 1.00 98.50 178 ASP A C 1
ATOM 1423 O O . ASP A 1 178 ? -2.893 11.216 3.114 1.00 98.50 178 ASP A O 1
ATOM 1427 N N . TYR A 1 179 ? -2.369 9.254 4.061 1.00 98.38 179 TYR A N 1
ATOM 1428 C CA . TYR A 1 179 ? -3.445 8.504 3.437 1.00 98.38 179 TYR A CA 1
ATOM 1429 C C . TYR A 1 179 ? -4.573 8.269 4.425 1.00 98.38 179 TYR A C 1
ATOM 1431 O O . TYR A 1 179 ? -4.344 7.879 5.566 1.00 98.38 179 TYR A O 1
ATOM 1439 N N . THR A 1 180 ? -5.808 8.421 3.950 1.00 98.38 180 THR A N 1
ATOM 1440 C CA . THR A 1 180 ? -6.999 7.975 4.674 1.00 98.38 180 THR A CA 1
ATOM 1441 C C . THR A 1 180 ? -7.712 6.885 3.893 1.00 98.38 180 THR A C 1
ATOM 1443 O O . THR A 1 180 ? -8.108 7.100 2.744 1.00 98.38 180 THR A O 1
ATOM 1446 N N . PHE A 1 181 ? -7.949 5.752 4.546 1.00 98.19 181 PHE A N 1
ATOM 1447 C CA . PHE A 1 181 ? -8.742 4.644 4.026 1.00 98.19 181 PHE A CA 1
ATOM 1448 C C . PHE A 1 181 ? -9.968 4.429 4.903 1.00 98.19 181 PHE A C 1
ATOM 1450 O O . PHE A 1 181 ? -9.868 4.414 6.131 1.00 98.19 181 PHE A O 1
ATOM 1457 N N . SER A 1 182 ? -11.129 4.292 4.268 1.00 97.06 182 SER A N 1
ATOM 1458 C CA . SER A 1 182 ? -12.405 4.122 4.963 1.00 97.06 182 SER A CA 1
ATOM 1459 C C . SER A 1 182 ? -13.093 2.829 4.510 1.00 97.06 182 SER A C 1
ATOM 1461 O O . SER A 1 182 ? -13.021 2.502 3.321 1.00 97.06 182 SER A O 1
ATOM 1463 N N . PRO A 1 183 ? -13.794 2.125 5.416 1.00 96.81 183 PRO A N 1
ATOM 1464 C CA . PRO A 1 183 ? -14.559 0.920 5.089 1.00 96.81 183 PRO A CA 1
ATOM 1465 C C . PRO A 1 183 ? -15.472 1.120 3.880 1.00 96.81 183 PRO A C 1
ATOM 1467 O O . PRO A 1 183 ? -16.100 2.174 3.752 1.00 96.81 183 PRO A O 1
ATOM 1470 N N . GLY A 1 184 ? -15.502 0.141 2.972 1.00 96.38 184 GLY A N 1
ATOM 1471 C CA . GLY A 1 184 ? -16.331 0.165 1.759 1.00 96.38 184 GLY A CA 1
ATOM 1472 C C . GLY A 1 184 ? -15.986 1.263 0.737 1.00 96.38 184 GLY A C 1
ATOM 1473 O O . GLY A 1 184 ? -16.643 1.376 -0.304 1.00 96.38 184 GLY A O 1
ATOM 1474 N N . LYS A 1 185 ? -14.975 2.103 1.005 1.00 96.38 185 LYS A N 1
ATOM 1475 C CA . LYS A 1 185 ? -14.608 3.269 0.175 1.00 96.38 185 LYS A CA 1
ATOM 1476 C C . LYS A 1 185 ? -13.195 3.195 -0.402 1.00 96.38 185 LYS A C 1
ATOM 1478 O O . LYS A 1 185 ? -12.849 4.058 -1.209 1.00 96.38 185 LYS A O 1
ATOM 1483 N N . ALA A 1 186 ? -12.394 2.203 -0.007 1.00 96.81 186 ALA A N 1
ATOM 1484 C CA . ALA A 1 186 ? -10.960 2.161 -0.281 1.00 96.81 186 ALA A CA 1
ATOM 1485 C C . ALA A 1 186 ? -10.273 3.457 0.212 1.00 96.81 186 ALA A C 1
ATOM 1487 O O . ALA A 1 186 ? -10.582 3.977 1.291 1.00 96.81 186 ALA A O 1
ATOM 1488 N N . MET A 1 187 ? -9.349 4.012 -0.577 1.00 97.38 187 MET A N 1
ATOM 1489 C CA . MET A 1 187 ? -8.696 5.283 -0.258 1.00 97.38 187 MET A CA 1
ATOM 1490 C C . MET A 1 187 ? -9.670 6.460 -0.431 1.00 97.38 187 MET A C 1
ATOM 1492 O O . MET A 1 187 ? -10.038 6.823 -1.552 1.00 97.38 187 MET A O 1
ATOM 1496 N N . SER A 1 188 ? -10.034 7.103 0.677 1.00 96.38 188 SER A N 1
ATOM 1497 C CA . SER A 1 188 ? -11.003 8.201 0.716 1.00 96.38 188 SER A CA 1
ATOM 1498 C C . SER A 1 188 ? -10.373 9.594 0.735 1.00 96.38 188 SER A C 1
ATOM 1500 O O . SER A 1 188 ? -11.014 10.536 0.282 1.00 96.38 188 SER A O 1
ATOM 1502 N N . ALA A 1 189 ? -9.137 9.742 1.226 1.00 96.56 189 ALA A N 1
ATOM 1503 C CA . ALA A 1 189 ? -8.420 11.019 1.193 1.00 96.56 189 ALA A CA 1
ATOM 1504 C C . ALA A 1 189 ? -6.905 10.826 1.057 1.00 96.56 189 ALA A C 1
ATOM 1506 O O . ALA A 1 189 ? -6.370 9.759 1.372 1.00 96.56 189 ALA A O 1
ATOM 1507 N N . LEU A 1 190 ? -6.247 11.873 0.565 1.00 95.56 190 LEU A N 1
ATOM 1508 C CA . LEU A 1 190 ? -4.804 11.988 0.417 1.00 95.56 190 LEU A CA 1
ATOM 1509 C C . LEU A 1 190 ? -4.414 13.444 0.673 1.00 95.56 190 LEU A C 1
ATOM 1511 O O . LEU A 1 190 ? -4.992 14.325 0.037 1.00 95.56 190 LEU A O 1
ATOM 1515 N N . ILE A 1 191 ? -3.447 13.662 1.558 1.00 97.00 191 ILE A N 1
ATOM 1516 C CA . ILE A 1 191 ? -2.783 14.952 1.763 1.00 97.00 191 ILE A CA 1
ATOM 1517 C C . ILE A 1 191 ? -1.315 14.752 1.392 1.00 97.00 191 ILE A C 1
ATOM 1519 O O . ILE A 1 191 ? -0.654 13.899 1.984 1.00 97.00 191 ILE A O 1
ATOM 1523 N N . ASP A 1 192 ? -0.846 15.495 0.395 1.00 93.25 192 ASP A N 1
ATOM 1524 C CA . ASP A 1 192 ? 0.573 15.565 0.028 1.00 93.25 192 ASP A CA 1
ATOM 1525 C C . ASP A 1 192 ? 1.222 16.650 0.896 1.00 93.25 192 ASP A C 1
ATOM 1527 O O . ASP A 1 192 ? 0.620 17.713 1.074 1.00 93.25 192 ASP A O 1
ATOM 1531 N N . ARG A 1 193 ? 2.366 16.350 1.509 1.00 87.31 193 ARG A N 1
ATOM 1532 C CA . ARG A 1 193 ? 3.042 17.210 2.490 1.00 87.31 193 ARG A CA 1
ATOM 1533 C C . ARG A 1 193 ? 4.348 17.762 1.954 1.00 87.31 193 ARG A C 1
ATOM 1535 O O . ARG A 1 193 ? 5.069 16.991 1.287 1.00 87.31 193 ARG A O 1
#